Protein AF-A0A5J4PJR3-F1 (afdb_monomer_lite)

Radius of gyration: 20.71 Å; chains: 1; bounding box: 54×53×49 Å

Structure (mmCIF, N/CA/C/O backbone):
data_AF-A0A5J4PJR3-F1
#
_entry.id   AF-A0A5J4PJR3-F1
#
loop_
_atom_site.group_PDB
_atom_site.id
_atom_site.type_symbol
_atom_site.label_atom_id
_atom_site.label_alt_id
_atom_site.label_comp_id
_atom_site.label_asym_id
_atom_site.label_entity_id
_atom_site.label_seq_id
_atom_site.pdbx_PDB_ins_code
_atom_site.Cartn_x
_atom_site.Cartn_y
_atom_site.Cartn_z
_atom_site.occupancy
_atom_site.B_iso_or_equiv
_atom_site.auth_seq_id
_atom_site.auth_comp_id
_atom_site.auth_asym_id
_atom_site.auth_atom_id
_atom_site.pdbx_PDB_model_num
ATOM 1 N N . GLY A 1 1 ? 14.312 16.157 -24.226 1.00 47.62 1 GLY A N 1
ATOM 2 C CA . GLY A 1 1 ? 13.470 16.845 -23.229 1.00 47.62 1 GLY A CA 1
ATOM 3 C C . GLY A 1 1 ? 12.422 15.875 -22.735 1.00 47.62 1 GLY A C 1
ATOM 4 O O . GLY A 1 1 ? 12.075 14.980 -23.498 1.00 47.62 1 GLY A O 1
ATOM 5 N N . TRP A 1 2 ? 11.964 16.025 -21.491 1.00 48.66 2 TRP A N 1
ATOM 6 C CA . TRP A 1 2 ? 10.833 15.285 -20.917 1.00 48.66 2 TRP A CA 1
ATOM 7 C C . TRP A 1 2 ? 9.545 15.636 -21.677 1.00 48.66 2 TRP A C 1
ATOM 9 O O . TRP A 1 2 ? 8.749 16.459 -21.242 1.00 48.66 2 TRP A O 1
ATOM 19 N N . ASN A 1 3 ? 9.389 15.083 -22.877 1.00 56.25 3 ASN A N 1
ATOM 20 C CA . ASN A 1 3 ? 8.192 15.246 -23.684 1.00 56.25 3 ASN A CA 1
ATOM 21 C C . ASN A 1 3 ? 7.260 14.091 -23.343 1.00 56.25 3 ASN A C 1
ATOM 23 O O . ASN A 1 3 ? 7.357 13.022 -23.938 1.00 56.25 3 ASN A O 1
ATOM 27 N N . GLY A 1 4 ? 6.402 14.316 -22.358 1.00 61.66 4 GLY A N 1
ATOM 28 C CA . GLY A 1 4 ? 5.220 13.510 -22.116 1.00 61.66 4 GLY A CA 1
ATOM 29 C C . GLY A 1 4 ? 4.611 13.787 -20.742 1.00 61.66 4 GLY A C 1
ATOM 30 O O . GLY A 1 4 ? 5.201 14.466 -19.904 1.00 61.66 4 GLY A O 1
ATOM 31 N N . TYR A 1 5 ? 3.362 13.360 -20.578 1.00 73.44 5 TYR A N 1
ATOM 32 C CA . TYR A 1 5 ? 2.485 13.727 -19.457 1.00 73.44 5 TYR A CA 1
ATOM 33 C C . TYR A 1 5 ? 2.233 12.553 -18.502 1.00 73.44 5 TYR A C 1
ATOM 35 O O . TYR A 1 5 ? 1.302 12.597 -17.698 1.00 73.44 5 TYR A O 1
ATOM 43 N N . GLY A 1 6 ? 2.999 11.471 -18.650 1.00 85.25 6 GLY A N 1
ATOM 44 C CA . GLY A 1 6 ? 2.817 10.255 -17.870 1.00 85.25 6 GLY A CA 1
ATOM 45 C C . GLY A 1 6 ? 3.610 10.254 -16.567 1.00 85.25 6 GLY A C 1
ATOM 46 O O . GLY A 1 6 ? 4.169 11.257 -16.129 1.00 85.25 6 GLY A O 1
ATOM 47 N N . THR A 1 7 ? 3.642 9.087 -15.936 1.00 90.50 7 THR A N 1
ATOM 48 C CA . THR A 1 7 ? 4.418 8.827 -14.722 1.00 90.50 7 THR A CA 1
ATOM 49 C C . THR A 1 7 ? 5.483 7.767 -14.987 1.00 90.50 7 THR A C 1
ATOM 51 O O . THR A 1 7 ? 5.292 6.869 -15.807 1.00 90.50 7 THR A O 1
ATOM 54 N N . ASN A 1 8 ? 6.593 7.842 -14.254 1.00 93.44 8 ASN A N 1
ATOM 55 C CA . ASN A 1 8 ? 7.616 6.801 -14.219 1.00 93.44 8 ASN A CA 1
ATOM 56 C C . ASN A 1 8 ? 7.348 5.721 -13.160 1.00 93.44 8 ASN A C 1
ATOM 58 O O . ASN A 1 8 ? 8.083 4.738 -13.095 1.00 93.44 8 ASN A O 1
ATOM 62 N N . TYR A 1 9 ? 6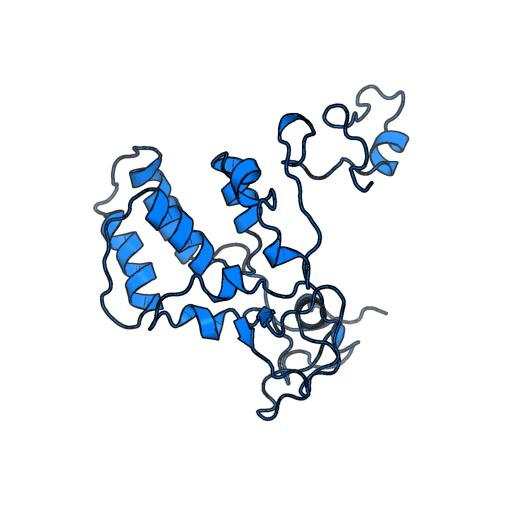.326 5.887 -12.314 1.00 95.12 9 TYR A N 1
ATOM 63 C CA . TYR A 1 9 ? 6.070 4.973 -11.201 1.00 95.12 9 TYR A CA 1
ATOM 64 C C . TYR A 1 9 ? 5.921 3.504 -11.643 1.00 95.12 9 TYR A C 1
ATOM 66 O O . TYR A 1 9 ? 6.478 2.636 -10.969 1.00 95.12 9 TYR A O 1
ATOM 74 N N . PRO A 1 10 ? 5.292 3.199 -12.797 1.00 96.44 10 PRO A N 1
ATOM 75 C CA . PRO A 1 10 ? 5.253 1.833 -13.295 1.00 96.44 10 PRO A CA 1
ATOM 76 C C . PRO A 1 10 ? 6.611 1.235 -13.648 1.00 96.44 10 PRO A C 1
ATOM 78 O O . PRO A 1 10 ? 6.858 0.089 -13.280 1.00 96.44 10 PRO A O 1
ATOM 81 N N . ALA A 1 11 ? 7.516 1.991 -14.277 1.00 95.88 11 ALA A N 1
ATOM 82 C CA . ALA A 1 11 ? 8.894 1.535 -14.467 1.00 95.88 11 ALA A CA 1
ATOM 83 C C . ALA A 1 11 ? 9.600 1.361 -13.116 1.00 95.88 11 ALA A C 1
ATOM 85 O O . ALA A 1 11 ? 10.236 0.342 -12.877 1.00 95.88 11 ALA A O 1
ATOM 86 N N . TYR A 1 12 ? 9.430 2.308 -12.193 1.00 96.50 12 TYR A N 1
ATOM 87 C CA . TYR A 1 12 ? 10.075 2.269 -10.881 1.00 96.50 12 TYR A CA 1
ATOM 88 C C . TYR A 1 12 ? 9.785 0.963 -10.118 1.00 96.50 12 TYR A C 1
ATOM 90 O O . TYR A 1 12 ? 10.720 0.311 -9.656 1.00 96.50 12 TYR A O 1
ATOM 98 N N . VAL A 1 13 ? 8.514 0.551 -10.032 1.00 97.12 13 VAL A N 1
ATOM 99 C CA . VAL A 1 13 ? 8.078 -0.606 -9.217 1.00 97.12 13 VAL A CA 1
ATOM 100 C C . VAL A 1 13 ? 8.087 -1.955 -9.937 1.00 97.12 13 VAL A C 1
ATOM 102 O O . VAL A 1 13 ? 7.815 -2.983 -9.313 1.00 97.12 13 VAL A O 1
ATOM 105 N N . SER A 1 14 ? 8.348 -1.970 -11.245 1.00 97.75 14 SER A N 1
ATOM 106 C CA . SER A 1 14 ? 8.363 -3.215 -12.020 1.00 97.75 14 SER A CA 1
ATOM 107 C C . SER A 1 14 ? 9.729 -3.890 -11.954 1.00 97.75 14 SER A C 1
ATOM 109 O O . SER A 1 14 ? 10.744 -3.191 -11.906 1.00 97.75 14 SER A O 1
ATOM 111 N N . PRO A 1 15 ? 9.780 -5.232 -11.962 1.00 97.88 15 PRO A N 1
ATOM 112 C CA . PRO A 1 15 ? 11.032 -5.979 -11.882 1.00 97.88 15 PRO A CA 1
ATOM 113 C C . PRO A 1 15 ? 11.980 -5.630 -13.030 1.00 97.88 15 PRO A C 1
ATOM 115 O O . PRO A 1 15 ? 11.548 -5.410 -14.161 1.00 97.88 15 PRO A O 1
ATOM 118 N N . ASN A 1 16 ? 13.278 -5.581 -12.741 1.00 97.81 16 ASN A N 1
ATOM 119 C CA . ASN A 1 16 ? 14.299 -5.308 -13.749 1.00 97.81 16 ASN A CA 1
ATOM 120 C C . ASN A 1 16 ? 14.339 -6.418 -14.801 1.00 97.81 16 ASN A C 1
ATOM 122 O O . ASN A 1 16 ? 14.240 -7.579 -14.437 1.00 97.81 16 ASN A O 1
ATOM 126 N N . GLU A 1 17 ? 14.507 -6.081 -16.083 1.00 96.69 17 GLU A N 1
ATOM 127 C CA . GLU A 1 17 ? 14.688 -7.074 -17.166 1.00 96.69 17 GLU A CA 1
ATOM 128 C C . GLU A 1 17 ? 13.612 -8.181 -17.209 1.00 96.69 17 GLU A C 1
ATOM 130 O O . GLU A 1 17 ? 13.896 -9.323 -17.556 1.00 96.69 17 GLU A O 1
ATOM 135 N N . LEU A 1 18 ? 12.366 -7.849 -16.852 1.00 98.19 18 LEU A N 1
ATOM 136 C CA . LEU A 1 18 ? 11.264 -8.811 -16.851 1.00 98.19 18 LEU A CA 1
ATOM 137 C C . LEU A 1 18 ? 11.037 -9.431 -18.234 1.00 98.19 18 LEU A C 1
ATOM 139 O O . LEU A 1 18 ? 10.803 -8.728 -19.220 1.00 98.19 18 LEU A O 1
ATOM 143 N N . ASN A 1 19 ? 10.983 -10.754 -18.246 1.00 97.56 19 ASN A N 1
ATOM 144 C CA . ASN A 1 19 ? 10.488 -11.599 -19.313 1.00 97.56 19 ASN A CA 1
ATOM 145 C C . ASN A 1 19 ? 9.155 -12.230 -18.875 1.00 97.56 19 ASN A C 1
ATOM 147 O O . ASN A 1 19 ? 9.126 -13.317 -18.300 1.00 97.56 19 ASN A O 1
ATOM 151 N N . ASP A 1 20 ? 8.049 -11.529 -19.131 1.00 97.56 20 ASP A N 1
ATOM 152 C CA . ASP A 1 20 ? 6.693 -12.014 -18.862 1.00 97.56 20 ASP A CA 1
ATOM 153 C C . ASP A 1 20 ? 6.181 -12.871 -20.038 1.00 97.56 20 ASP A C 1
ATOM 155 O O . ASP A 1 20 ? 5.916 -12.321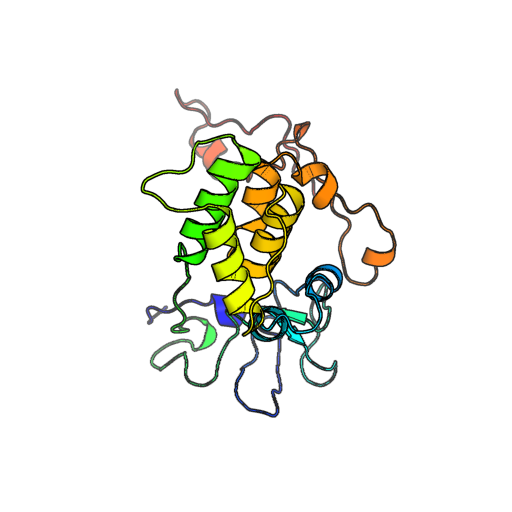 -21.112 1.00 97.56 20 ASP A O 1
ATOM 159 N N . PRO A 1 21 ? 5.965 -14.192 -19.861 1.00 95.06 21 PRO A N 1
ATOM 160 C CA . PRO A 1 21 ? 5.486 -15.071 -20.930 1.00 95.06 21 PRO A CA 1
ATOM 161 C C . PRO A 1 21 ? 4.109 -14.691 -21.488 1.00 95.06 21 PRO A C 1
ATOM 163 O O . PRO A 1 21 ? 3.786 -15.055 -22.618 1.00 95.06 21 PRO A O 1
ATOM 166 N N . SER A 1 22 ? 3.285 -13.982 -20.709 1.00 96.06 22 SER A N 1
ATOM 167 C CA . SER A 1 22 ? 1.970 -13.509 -21.155 1.00 96.06 22 SER A CA 1
ATOM 168 C C . SER A 1 22 ? 2.045 -12.232 -21.999 1.00 96.06 22 SER A C 1
ATOM 170 O O . SER A 1 22 ? 1.098 -11.916 -22.721 1.00 96.06 22 SER A O 1
ATOM 172 N N . GLY A 1 23 ? 3.157 -11.493 -21.905 1.00 96.06 23 GLY A N 1
ATOM 173 C CA . GLY A 1 23 ? 3.331 -10.177 -22.516 1.00 96.06 23 GLY A CA 1
ATOM 174 C C . GLY A 1 23 ? 2.453 -9.070 -21.914 1.00 96.06 23 GLY A C 1
ATOM 175 O O . GLY A 1 23 ? 2.344 -8.001 -22.517 1.00 96.06 23 GLY A O 1
ATOM 176 N N . GLU A 1 24 ? 1.807 -9.298 -20.762 1.00 96.50 24 GLU A N 1
ATOM 177 C CA . GLU A 1 24 ? 0.961 -8.301 -20.090 1.00 96.50 24 GLU A CA 1
ATOM 178 C C . GLU A 1 24 ? 1.814 -7.176 -19.477 1.00 96.50 24 GLU A C 1
ATOM 180 O O . GLU A 1 24 ? 1.478 -5.988 -19.601 1.00 96.50 24 GLU A O 1
ATOM 185 N N . PHE A 1 25 ? 2.923 -7.546 -18.833 1.00 97.19 25 PHE A N 1
ATOM 186 C CA . PHE A 1 25 ? 3.825 -6.641 -18.129 1.00 97.19 25 PHE A CA 1
ATOM 187 C C . PHE A 1 25 ? 5.159 -6.463 -18.846 1.00 97.19 25 PHE A C 1
ATOM 189 O O . PHE A 1 25 ? 5.639 -7.329 -19.573 1.00 97.19 25 PHE A O 1
ATOM 196 N N . ILE A 1 26 ? 5.768 -5.305 -18.608 1.00 95.50 26 ILE A N 1
ATOM 197 C CA . ILE A 1 26 ? 7.107 -4.961 -19.084 1.00 95.50 26 ILE A CA 1
ATOM 198 C C . ILE A 1 26 ? 8.001 -4.722 -17.867 1.00 95.50 26 ILE A C 1
ATOM 200 O O . ILE A 1 26 ? 7.529 -4.318 -16.802 1.00 95.50 26 ILE A O 1
ATOM 204 N N . GLY A 1 27 ? 9.295 -4.995 -18.023 1.00 96.00 27 GLY A N 1
ATOM 205 C CA . GLY A 1 27 ? 10.290 -4.734 -16.993 1.00 96.00 27 GLY A CA 1
ATOM 206 C C . GLY A 1 27 ? 10.431 -3.255 -16.637 1.00 96.00 27 GLY A C 1
ATOM 207 O O . GLY A 1 27 ? 9.984 -2.359 -17.352 1.00 96.00 27 GLY A O 1
ATOM 208 N N . GLY A 1 28 ? 11.072 -3.021 -15.501 1.00 96.31 28 GLY A N 1
ATOM 209 C CA . GLY A 1 28 ? 11.322 -1.710 -14.930 1.00 96.31 28 GLY A CA 1
ATOM 210 C C . GLY A 1 28 ? 12.658 -1.661 -14.200 1.00 96.31 28 GLY A C 1
ATOM 211 O O . GLY A 1 28 ? 13.653 -2.197 -14.675 1.00 96.31 28 GLY A O 1
ATOM 212 N N . TRP A 1 29 ? 12.700 -0.989 -13.054 1.00 97.38 29 TRP A N 1
ATOM 213 C CA . TRP A 1 29 ? 13.940 -0.692 -12.332 1.00 97.38 29 TRP A CA 1
ATOM 214 C C . TRP A 1 29 ? 14.116 -1.526 -11.055 1.00 97.38 29 TRP A C 1
ATOM 216 O O . TRP A 1 29 ? 15.179 -1.491 -10.436 1.00 97.38 29 TRP A O 1
ATOM 226 N N . GLY A 1 30 ? 13.099 -2.303 -10.675 1.00 96.25 30 GLY A N 1
ATOM 227 C CA . GLY A 1 30 ? 13.138 -3.254 -9.564 1.00 96.25 30 GLY A CA 1
ATOM 228 C C . GLY A 1 30 ? 13.073 -2.628 -8.170 1.00 96.25 30 GLY A C 1
ATOM 229 O O . GLY A 1 30 ? 13.549 -3.247 -7.221 1.00 96.25 30 GLY A O 1
ATOM 230 N N . PHE A 1 31 ? 12.517 -1.421 -8.018 1.00 95.75 31 PHE A N 1
ATOM 231 C CA . PHE A 1 31 ? 12.342 -0.804 -6.700 1.00 95.75 31 PHE A CA 1
ATOM 232 C C . PHE A 1 31 ? 11.061 -1.265 -6.003 1.00 95.75 31 PHE A C 1
ATOM 234 O O . PHE A 1 31 ? 10.071 -1.638 -6.627 1.00 95.75 31 PHE A O 1
ATOM 241 N N . GLY A 1 32 ? 11.061 -1.154 -4.674 1.00 92.69 32 GLY A N 1
ATOM 242 C CA . GLY A 1 32 ? 9.893 -1.427 -3.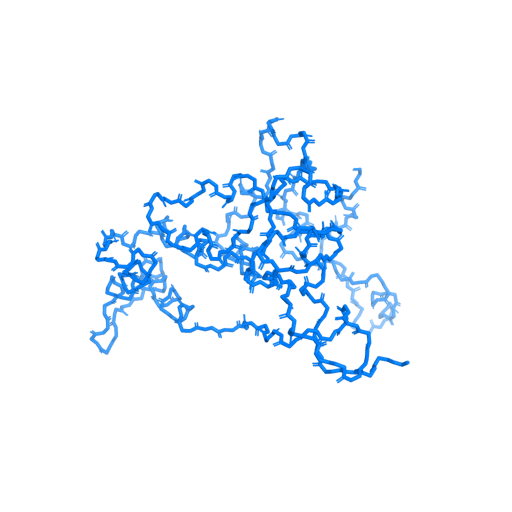840 1.00 92.69 32 GLY A CA 1
ATOM 243 C C . GLY A 1 32 ? 9.359 -2.862 -3.937 1.00 92.69 32 GLY A C 1
ATOM 244 O O . GLY A 1 32 ? 8.137 -3.008 -4.069 1.00 92.69 32 GLY A O 1
ATOM 245 N N . PRO A 1 33 ? 10.216 -3.905 -3.861 1.00 94.31 33 PRO A N 1
ATOM 246 C CA . PRO A 1 33 ? 9.737 -5.279 -3.791 1.00 94.31 33 PRO A CA 1
ATOM 247 C C . PRO A 1 33 ? 8.789 -5.455 -2.596 1.00 94.31 33 PRO A C 1
ATOM 249 O O . PRO A 1 33 ? 8.899 -4.804 -1.550 1.00 94.31 33 PRO A O 1
ATOM 252 N N . VAL A 1 34 ? 7.802 -6.327 -2.763 1.00 94.75 34 VAL A N 1
ATOM 253 C CA . VAL A 1 34 ? 6.801 -6.634 -1.743 1.00 94.75 34 VAL A CA 1
ATOM 254 C C . VAL A 1 34 ? 7.389 -7.667 -0.786 1.00 94.75 34 VAL A C 1
ATOM 256 O O . VAL A 1 34 ? 7.871 -8.716 -1.197 1.00 94.75 34 VAL A O 1
ATOM 259 N N . ARG A 1 35 ? 7.329 -7.406 0.523 1.00 90.69 35 ARG A N 1
ATOM 260 C CA . ARG A 1 35 ? 7.768 -8.393 1.522 1.00 90.69 35 ARG A CA 1
ATOM 261 C C . ARG A 1 35 ? 6.881 -9.638 1.486 1.00 90.69 35 ARG A C 1
ATOM 263 O O . ARG A 1 35 ? 5.658 -9.500 1.440 1.00 90.69 35 ARG A O 1
ATOM 270 N N . GLN A 1 36 ? 7.481 -10.816 1.658 1.00 91.44 36 GLN A N 1
ATOM 271 C CA . GLN A 1 36 ? 6.769 -12.099 1.754 1.00 91.44 36 GLN A CA 1
ATOM 272 C C . GLN A 1 36 ? 5.632 -12.054 2.788 1.00 91.44 36 GLN A C 1
ATOM 274 O O . GLN A 1 36 ? 4.482 -12.328 2.463 1.00 91.44 36 GLN A O 1
ATOM 279 N N . ALA A 1 37 ? 5.899 -11.515 3.982 1.00 90.44 37 ALA A N 1
ATOM 280 C CA . ALA A 1 37 ? 4.882 -11.343 5.022 1.00 90.44 37 ALA A CA 1
ATOM 281 C C . ALA A 1 37 ? 3.678 -10.477 4.596 1.00 90.44 37 ALA A C 1
ATOM 283 O O . ALA A 1 37 ? 2.616 -10.589 5.191 1.00 90.44 37 ALA A O 1
ATOM 284 N N . THR A 1 38 ? 3.817 -9.592 3.600 1.00 93.12 38 THR A N 1
ATOM 285 C CA . THR A 1 38 ? 2.703 -8.812 3.024 1.00 93.12 38 THR A CA 1
ATOM 286 C C . THR A 1 38 ? 1.974 -9.565 1.912 1.00 93.12 38 THR A C 1
ATOM 288 O O . THR A 1 38 ? 0.822 -9.254 1.634 1.00 93.12 38 THR A O 1
ATOM 291 N N . TYR A 1 39 ? 2.604 -10.543 1.271 1.00 95.31 39 TYR A N 1
ATOM 292 C CA . TYR A 1 39 ? 1.921 -11.454 0.355 1.00 95.31 39 TYR A CA 1
ATOM 293 C C . TYR A 1 39 ? 1.086 -12.492 1.121 1.00 95.31 39 TYR A C 1
ATOM 295 O O . TYR A 1 39 ? -0.036 -12.803 0.721 1.00 95.31 39 TYR A O 1
ATOM 303 N N . ASP A 1 40 ? 1.583 -12.940 2.274 1.00 95.31 40 ASP A N 1
ATOM 304 C CA . ASP A 1 40 ? 0.967 -14.008 3.071 1.00 95.31 40 ASP A CA 1
ATOM 305 C C . ASP A 1 40 ? -0.228 -13.556 3.929 1.00 95.31 40 ASP A C 1
ATOM 307 O O . ASP A 1 40 ? -0.962 -14.393 4.444 1.00 95.31 40 ASP A O 1
ATOM 311 N N . ILE A 1 41 ? -0.474 -12.244 4.074 1.00 96.00 41 ILE A N 1
ATOM 312 C CA . ILE A 1 41 ? -1.637 -11.742 4.838 1.00 96.00 41 ILE A CA 1
ATOM 313 C C . ILE A 1 41 ? -2.982 -12.036 4.163 1.00 96.00 41 ILE A C 1
ATOM 315 O O . ILE A 1 41 ? -4.024 -11.934 4.810 1.00 96.00 41 ILE A O 1
ATOM 319 N N . TYR A 1 42 ? -2.986 -12.299 2.854 1.00 98.06 42 TYR A N 1
ATOM 320 C CA . TYR A 1 42 ? -4.220 -12.483 2.102 1.00 98.06 42 TYR A CA 1
ATOM 321 C C . TYR A 1 42 ? -4.761 -13.893 2.321 1.00 98.06 42 TYR A C 1
ATOM 323 O O . TYR A 1 42 ? -4.079 -14.887 2.070 1.00 98.06 42 TYR A O 1
ATOM 331 N N . ALA A 1 43 ? -6.018 -13.973 2.749 1.00 97.25 43 ALA A N 1
ATOM 332 C CA . ALA A 1 43 ? -6.709 -15.242 2.915 1.00 97.25 43 ALA A CA 1
ATOM 333 C C . ALA A 1 43 ? -6.951 -15.938 1.565 1.00 97.25 43 ALA A C 1
ATOM 335 O O . ALA A 1 43 ? -7.026 -15.304 0.509 1.00 97.25 43 ALA A O 1
ATOM 336 N N . GLN A 1 44 ? -7.144 -17.257 1.605 1.00 96.44 44 GLN A N 1
ATOM 337 C CA . GLN A 1 44 ? -7.581 -18.012 0.433 1.00 96.44 44 GLN A CA 1
ATOM 338 C C . GLN A 1 44 ? -8.899 -17.437 -0.114 1.00 96.44 44 GLN A C 1
ATOM 340 O O . GLN A 1 44 ? -9.835 -17.181 0.640 1.00 96.44 44 GLN A O 1
ATOM 345 N N . GLY A 1 45 ? -8.967 -17.245 -1.434 1.00 96.75 45 GLY A N 1
ATOM 346 C CA . GLY A 1 45 ? -10.138 -16.682 -2.113 1.00 96.75 45 GLY A CA 1
ATOM 347 C C . GLY A 1 45 ? -10.205 -15.151 -2.126 1.00 96.75 45 GLY A C 1
ATOM 348 O O . GLY A 1 45 ? -11.073 -14.608 -2.804 1.00 96.75 45 GLY A O 1
ATOM 349 N N . ASP A 1 46 ? -9.296 -14.445 -1.445 1.00 98.56 46 ASP A N 1
ATOM 350 C CA . ASP A 1 46 ? -9.191 -12.990 -1.572 1.00 98.56 46 ASP A CA 1
ATOM 351 C C . ASP A 1 46 ? -8.548 -12.630 -2.920 1.00 98.56 46 ASP A C 1
ATOM 353 O O . ASP A 1 46 ? -7.337 -12.776 -3.123 1.00 98.56 46 ASP A O 1
ATOM 357 N N . THR A 1 47 ? -9.356 -12.131 -3.855 1.00 98.31 47 THR A N 1
ATOM 358 C CA . THR A 1 47 ? -8.908 -11.819 -5.218 1.00 98.31 47 THR A CA 1
ATOM 359 C C . THR A 1 47 ? -7.952 -10.628 -5.259 1.00 98.31 47 THR A C 1
ATOM 361 O O . THR A 1 47 ? -7.343 -10.354 -6.295 1.00 98.31 47 THR A O 1
ATOM 364 N N . ARG A 1 48 ? -7.808 -9.879 -4.156 1.00 98.56 48 ARG A N 1
ATOM 365 C CA . ARG A 1 48 ? -6.918 -8.718 -4.104 1.00 98.56 48 ARG A CA 1
ATOM 366 C C . ARG A 1 48 ? -5.456 -9.107 -4.084 1.00 98.56 48 ARG A C 1
ATOM 368 O O . ARG A 1 48 ? -4.665 -8.287 -4.538 1.00 98.56 48 ARG A O 1
ATOM 375 N N . ARG A 1 49 ? -5.081 -10.304 -3.616 1.00 98.06 49 ARG A N 1
ATOM 376 C CA . ARG A 1 49 ? -3.670 -10.726 -3.611 1.00 98.06 49 ARG A CA 1
ATOM 377 C C . ARG A 1 49 ? -3.095 -10.670 -5.019 1.00 98.06 49 ARG A C 1
ATOM 379 O O . ARG A 1 49 ? -2.159 -9.916 -5.273 1.00 98.06 49 ARG A O 1
ATOM 386 N N . ASP A 1 50 ? -3.742 -11.380 -5.933 1.00 96.50 50 ASP A N 1
ATOM 387 C CA . ASP A 1 50 ? -3.289 -11.526 -7.315 1.00 96.50 50 ASP A CA 1
ATOM 388 C C . ASP A 1 50 ? -3.566 -10.254 -8.135 1.00 96.50 50 ASP A C 1
ATOM 390 O O . ASP A 1 50 ? -2.925 -10.020 -9.151 1.00 96.50 50 ASP A O 1
ATOM 394 N N . ALA A 1 51 ? -4.475 -9.381 -7.677 1.00 96.81 51 ALA A N 1
ATOM 395 C CA . ALA A 1 51 ? -4.648 -8.038 -8.233 1.00 96.81 51 ALA A CA 1
ATOM 396 C C . ALA A 1 51 ? -3.605 -7.025 -7.718 1.00 96.81 51 ALA A C 1
ATOM 398 O O . ALA A 1 51 ? -3.394 -5.987 -8.351 1.00 96.81 51 ALA A O 1
ATOM 399 N N . SER A 1 52 ? -2.963 -7.301 -6.579 1.00 98.00 52 SER A N 1
ATOM 400 C CA . SER A 1 52 ? -2.053 -6.369 -5.905 1.00 98.00 52 SER A CA 1
ATOM 401 C C . SER A 1 52 ? -0.585 -6.711 -6.083 1.00 98.00 52 SER A C 1
ATOM 403 O O . SER A 1 52 ? 0.235 -5.797 -6.148 1.00 98.00 52 SER A O 1
ATOM 405 N N . VAL A 1 53 ? -0.249 -7.995 -6.187 1.00 98.44 53 VAL A N 1
ATOM 406 C CA . VAL A 1 53 ? 1.132 -8.475 -6.211 1.00 98.44 53 VAL A CA 1
ATOM 407 C C . VAL A 1 53 ? 1.346 -9.388 -7.410 1.00 98.44 53 VAL A C 1
ATOM 409 O O . VAL A 1 53 ? 0.603 -10.344 -7.614 1.00 98.44 53 VAL A O 1
ATOM 412 N N . ASN A 1 54 ? 2.381 -9.094 -8.188 1.00 97.94 54 ASN A N 1
ATOM 413 C CA . ASN A 1 54 ? 2.941 -10.030 -9.150 1.00 97.94 54 ASN A CA 1
ATOM 414 C C . ASN A 1 54 ? 3.957 -10.904 -8.422 1.00 97.94 54 ASN A C 1
ATOM 416 O O . ASN A 1 54 ? 4.786 -10.374 -7.682 1.00 97.94 54 ASN A O 1
ATOM 420 N N . LYS A 1 55 ? 3.900 -12.213 -8.656 1.00 97.56 55 LYS A N 1
ATOM 421 C CA . LYS A 1 55 ? 4.935 -13.159 -8.251 1.00 97.56 55 LYS A CA 1
ATOM 422 C C . LYS A 1 55 ? 5.622 -13.671 -9.511 1.00 97.56 55 LYS A C 1
A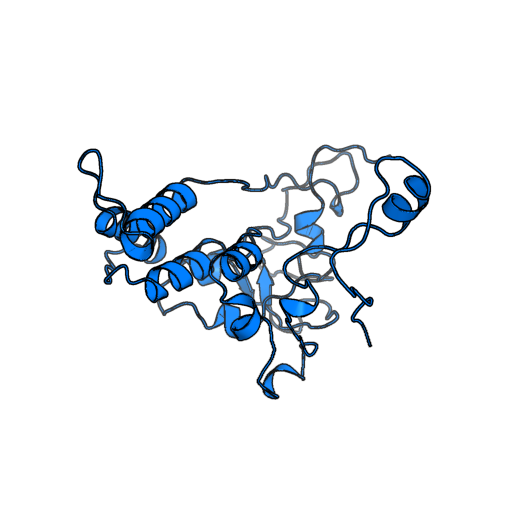TOM 424 O O . LYS A 1 55 ? 4.928 -14.144 -10.408 1.00 97.56 55 LYS A O 1
ATOM 429 N N . TRP A 1 56 ? 6.942 -13.565 -9.555 1.00 97.62 56 TRP A N 1
ATOM 430 C CA . TRP A 1 56 ? 7.762 -14.016 -10.676 1.00 97.62 56 TRP A CA 1
ATOM 431 C C . TRP A 1 56 ? 8.736 -15.096 -10.216 1.00 97.62 56 TRP A C 1
ATOM 433 O O . TRP A 1 56 ? 9.246 -15.042 -9.096 1.00 97.62 56 TRP A O 1
ATOM 443 N N . GLU A 1 57 ? 8.983 -16.069 -11.085 1.00 97.12 57 GLU A N 1
ATOM 444 C CA . GLU A 1 57 ? 10.050 -17.049 -10.903 1.00 97.12 57 GLU A CA 1
ATOM 445 C C . GLU A 1 57 ? 11.414 -16.380 -11.130 1.00 97.12 57 GLU A C 1
ATOM 447 O O . GLU A 1 57 ? 11.532 -15.402 -11.874 1.00 97.12 57 GLU A O 1
ATOM 452 N N . SER A 1 58 ? 12.456 -16.888 -10.470 1.00 94.25 58 SER A N 1
ATOM 453 C CA . SER A 1 58 ? 13.775 -16.236 -10.411 1.00 94.25 58 SER A CA 1
ATOM 454 C C . SER A 1 58 ? 14.457 -16.051 -11.770 1.00 94.25 58 SER A C 1
ATOM 456 O O . SER A 1 58 ? 15.314 -15.192 -11.917 1.00 94.25 58 SER A O 1
ATOM 458 N N . ASP A 1 59 ? 14.112 -16.862 -12.769 1.00 96.69 59 ASP A N 1
ATOM 459 C CA . ASP A 1 59 ? 14.667 -16.787 -14.124 1.00 96.69 59 ASP A CA 1
ATOM 460 C C . ASP A 1 59 ? 13.891 -15.834 -15.052 1.00 96.69 59 ASP A C 1
ATOM 462 O O . ASP A 1 59 ? 14.296 -15.613 -16.195 1.00 96.69 59 ASP A O 1
ATOM 466 N N . GLN A 1 60 ? 12.793 -15.242 -14.572 1.00 97.75 60 GLN A N 1
ATOM 467 C CA . GLN A 1 60 ? 11.950 -14.343 -15.361 1.00 97.75 60 GLN A CA 1
ATOM 468 C C . GLN A 1 60 ? 12.372 -12.876 -15.269 1.00 97.75 60 GLN A C 1
ATOM 470 O O . GLN A 1 60 ? 11.802 -12.057 -15.979 1.00 97.75 60 GLN A O 1
ATOM 475 N N . TYR A 1 61 ? 13.310 -12.499 -14.402 1.00 98.19 61 TYR A N 1
ATOM 476 C CA . TYR A 1 61 ? 13.707 -11.103 -14.215 1.00 98.19 61 TYR A CA 1
ATOM 477 C C . TYR A 1 61 ? 15.127 -10.985 -13.648 1.00 98.19 61 TYR A C 1
ATOM 479 O O . TYR A 1 61 ? 15.689 -11.930 -13.104 1.00 98.19 61 TYR A O 1
ATOM 487 N N . GLY A 1 62 ? 15.721 -9.800 -13.761 1.00 97.81 62 GLY A N 1
ATOM 488 C CA . GLY A 1 62 ? 17.001 -9.473 -13.145 1.00 97.81 62 GLY A CA 1
ATOM 489 C C . GLY A 1 62 ? 16.849 -9.085 -11.672 1.00 97.81 62 GLY A C 1
ATOM 490 O O . GLY A 1 62 ? 16.122 -8.148 -11.332 1.00 97.81 62 GLY A O 1
ATOM 491 N N . HIS A 1 63 ? 17.589 -9.760 -10.795 1.00 95.38 63 HIS A N 1
ATOM 492 C CA . HIS A 1 63 ? 17.573 -9.504 -9.355 1.00 95.38 63 HIS A CA 1
ATOM 493 C C . HIS A 1 63 ? 18.145 -8.123 -8.985 1.00 95.38 63 HIS A C 1
ATOM 495 O O . HIS A 1 63 ? 19.139 -7.652 -9.547 1.00 95.38 63 HIS A O 1
ATOM 501 N N . ARG A 1 64 ? 17.531 -7.475 -7.989 1.00 94.00 64 ARG A N 1
ATOM 502 C CA . ARG A 1 64 ? 17.962 -6.187 -7.416 1.00 94.00 64 ARG A CA 1
ATOM 503 C C . ARG A 1 64 ? 18.055 -6.282 -5.889 1.00 94.00 64 ARG A C 1
ATOM 505 O O . ARG A 1 64 ? 17.814 -7.329 -5.297 1.00 94.00 64 ARG A O 1
ATOM 512 N N . PHE A 1 65 ? 18.478 -5.194 -5.247 1.00 90.38 65 PHE A N 1
ATOM 513 C CA . PHE A 1 65 ? 18.607 -5.135 -3.791 1.00 90.38 65 PHE A CA 1
ATOM 514 C C . PHE A 1 65 ? 17.267 -5.444 -3.105 1.00 90.38 65 PHE A C 1
ATOM 516 O O . PHE A 1 65 ? 16.239 -4.904 -3.505 1.00 90.38 65 PHE A O 1
ATOM 523 N N . GLN A 1 66 ? 17.304 -6.280 -2.062 1.00 89.38 66 GLN A N 1
ATOM 524 C CA . GLN A 1 66 ? 16.134 -6.712 -1.279 1.00 89.38 66 GLN A CA 1
ATOM 525 C C . GLN A 1 66 ? 15.051 -7.454 -2.069 1.00 89.38 66 GLN A C 1
ATOM 527 O O . GLN A 1 66 ? 13.873 -7.410 -1.717 1.00 89.38 66 GLN A O 1
ATOM 532 N N . ASP A 1 67 ? 15.442 -8.121 -3.150 1.00 92.25 67 ASP A N 1
ATOM 533 C CA . ASP A 1 67 ? 14.515 -8.878 -3.973 1.00 92.25 67 ASP A CA 1
ATOM 534 C C . ASP A 1 67 ? 13.821 -10.024 -3.213 1.00 92.25 67 ASP A C 1
ATOM 536 O O . ASP A 1 67 ? 14.412 -10.696 -2.371 1.00 92.25 67 ASP A O 1
ATOM 540 N N . THR A 1 68 ? 12.547 -10.232 -3.538 1.00 93.75 68 THR A N 1
ATOM 541 C CA . THR A 1 68 ? 11.669 -11.260 -2.966 1.00 93.75 68 THR A CA 1
ATOM 542 C C . THR A 1 68 ? 10.916 -12.056 -4.037 1.00 93.75 68 THR A C 1
ATOM 544 O O . THR A 1 68 ? 10.107 -12.915 -3.691 1.00 93.75 68 THR A O 1
ATOM 547 N N . GLY A 1 69 ? 11.090 -11.732 -5.327 1.00 96.00 69 GLY A N 1
ATOM 548 C CA . GLY A 1 69 ? 10.244 -12.244 -6.415 1.00 96.00 69 GLY A CA 1
ATOM 549 C C . GLY A 1 69 ? 8.823 -11.677 -6.431 1.00 96.00 69 GLY A C 1
ATOM 550 O O . GLY A 1 69 ? 8.014 -12.057 -7.279 1.00 96.00 69 GLY A O 1
ATOM 551 N N . LEU A 1 70 ? 8.496 -10.758 -5.518 1.00 97.38 70 LEU A N 1
ATOM 552 C CA . LEU A 1 70 ? 7.164 -10.182 -5.359 1.00 97.38 70 LEU A CA 1
ATOM 553 C C . LEU A 1 70 ? 7.194 -8.680 -5.666 1.00 97.38 70 LEU A C 1
ATOM 555 O O . LEU A 1 70 ? 7.928 -7.924 -5.035 1.00 97.38 70 LEU A O 1
ATOM 559 N N . PHE A 1 71 ? 6.352 -8.219 -6.590 1.00 98.19 71 PHE A N 1
ATOM 560 C CA . PHE A 1 71 ? 6.344 -6.828 -7.069 1.00 98.19 71 PHE A CA 1
ATOM 561 C C . PHE A 1 71 ? 4.931 -6.238 -7.097 1.00 98.19 71 PHE A C 1
ATOM 563 O O . PHE A 1 71 ? 3.939 -6.959 -7.196 1.00 98.19 71 PHE A O 1
ATOM 570 N N . GLN A 1 72 ? 4.814 -4.912 -7.013 1.00 97.31 72 GLN A N 1
ATOM 571 C CA . GLN A 1 72 ? 3.519 -4.219 -6.975 1.00 97.31 72 GLN A CA 1
ATOM 572 C C . GLN A 1 72 ? 2.793 -4.296 -8.329 1.00 97.31 72 GLN A C 1
ATOM 574 O O . GLN A 1 72 ? 3.137 -3.578 -9.265 1.00 97.31 72 GLN A O 1
ATOM 579 N N . ARG A 1 73 ? 1.730 -5.104 -8.435 1.00 97.69 73 ARG A N 1
ATOM 580 C CA . ARG A 1 73 ? 0.959 -5.280 -9.683 1.00 97.69 73 ARG A CA 1
ATOM 581 C C . ARG A 1 73 ? 0.084 -4.079 -10.026 1.00 97.69 73 ARG A C 1
ATOM 583 O O . ARG A 1 73 ? -0.018 -3.731 -11.202 1.00 97.69 73 ARG A O 1
ATOM 590 N N . LYS A 1 74 ? -0.552 -3.439 -9.031 1.00 96.06 74 LYS A N 1
ATOM 591 C CA . LYS A 1 74 ? -1.536 -2.345 -9.249 1.00 96.06 74 LYS A CA 1
ATOM 592 C C . LYS A 1 74 ? -0.993 -1.231 -10.139 1.00 96.06 74 LYS A C 1
ATOM 594 O O . LYS A 1 74 ? -1.732 -0.635 -10.924 1.00 96.06 74 LYS A O 1
ATOM 599 N N . TYR A 1 75 ? 0.299 -0.967 -9.997 1.00 96.12 75 TYR A N 1
ATOM 600 C CA . TYR A 1 75 ? 0.992 0.087 -10.709 1.00 96.12 75 TYR A CA 1
ATOM 601 C C . TYR A 1 75 ? 2.103 -0.425 -11.619 1.00 96.12 75 TYR A C 1
ATOM 603 O O . TYR A 1 75 ? 2.815 0.407 -12.150 1.00 96.12 75 TYR A O 1
ATOM 611 N N . ALA A 1 76 ? 2.232 -1.736 -11.850 1.00 97.06 76 ALA A N 1
ATOM 612 C CA . ALA A 1 76 ? 3.271 -2.285 -12.719 1.00 97.06 76 ALA A CA 1
ATOM 613 C C . ALA A 1 76 ? 3.176 -1.756 -14.163 1.00 97.06 76 ALA A C 1
ATOM 615 O O . ALA A 1 76 ? 2.095 -1.434 -14.671 1.00 97.06 76 ALA A O 1
ATOM 616 N N . ALA A 1 77 ? 4.330 -1.687 -14.821 1.00 96.25 77 ALA A N 1
ATOM 617 C CA . ALA A 1 77 ? 4.486 -1.328 -16.217 1.00 96.25 77 ALA A CA 1
ATOM 618 C C . ALA A 1 77 ? 3.789 -2.370 -17.089 1.00 96.25 77 ALA A C 1
ATOM 620 O O . ALA A 1 77 ? 4.038 -3.569 -16.979 1.00 96.25 77 ALA A O 1
ATOM 621 N N . ARG A 1 78 ? 2.888 -1.899 -17.950 1.00 95.06 78 ARG A N 1
ATOM 622 C CA . ARG A 1 78 ? 2.057 -2.734 -18.820 1.00 95.06 78 ARG A CA 1
ATOM 623 C C . ARG A 1 78 ? 2.359 -2.446 -20.276 1.00 95.06 78 ARG A C 1
ATOM 625 O O . ARG A 1 78 ? 2.553 -1.285 -20.653 1.00 95.06 78 ARG A O 1
ATOM 632 N N . ALA A 1 79 ? 2.333 -3.488 -21.096 1.00 93.56 79 ALA A N 1
ATOM 633 C CA . ALA A 1 79 ? 2.521 -3.341 -22.529 1.00 93.56 79 ALA A CA 1
ATOM 634 C C . ALA A 1 79 ? 1.440 -2.438 -23.142 1.00 93.56 79 ALA A C 1
ATOM 636 O O . ALA A 1 79 ? 0.248 -2.615 -22.902 1.00 93.56 79 ALA A O 1
ATOM 637 N N . GLY A 1 80 ? 1.863 -1.437 -23.918 1.00 90.38 80 GLY A N 1
ATOM 638 C CA . GLY A 1 80 ? 0.965 -0.500 -24.602 1.00 90.38 80 GLY A CA 1
ATOM 639 C C . GLY A 1 80 ? 0.457 0.677 -23.760 1.00 90.38 80 GLY A C 1
ATOM 640 O O . GLY A 1 80 ? -0.249 1.528 -24.293 1.00 90.38 80 GLY A O 1
ATOM 641 N N . TYR A 1 81 ? 0.838 0.784 -22.483 1.00 89.81 81 TYR A N 1
ATOM 642 C CA . TYR A 1 81 ? 0.385 1.863 -21.589 1.00 89.81 81 TYR A CA 1
ATOM 643 C C . TYR A 1 81 ? 1.340 3.067 -21.528 1.00 89.81 81 TYR A C 1
ATOM 645 O O . TYR A 1 81 ? 1.280 3.847 -20.584 1.00 89.81 81 TYR A O 1
ATOM 653 N N . ASN A 1 82 ? 2.217 3.242 -22.514 1.00 87.25 82 ASN A N 1
ATOM 654 C CA . ASN A 1 82 ? 3.205 4.325 -22.613 1.00 87.25 82 ASN A CA 1
ATOM 655 C C . ASN A 1 82 ? 3.394 4.775 -24.080 1.00 87.25 82 ASN A C 1
ATOM 657 O O . ASN A 1 82 ? 4.457 4.554 -24.672 1.00 87.25 82 ASN A O 1
ATOM 661 N N . PRO A 1 83 ? 2.348 5.343 -24.715 1.00 78.44 83 PRO A N 1
ATOM 662 C CA . PRO A 1 83 ? 2.376 5.665 -26.138 1.00 78.44 83 PRO A CA 1
ATOM 663 C C . PRO A 1 83 ? 3.464 6.705 -26.471 1.00 78.44 83 PRO A C 1
ATOM 665 O O . PRO A 1 83 ? 3.682 7.634 -25.693 1.00 78.44 83 PRO A O 1
ATOM 668 N N . PRO A 1 84 ? 4.138 6.587 -27.631 1.00 74.94 84 PRO A N 1
ATOM 669 C CA . PRO A 1 84 ? 5.075 7.606 -28.107 1.00 74.94 84 PRO A CA 1
ATOM 670 C C . PRO A 1 84 ? 4.340 8.919 -28.455 1.00 74.94 84 PRO A C 1
ATOM 672 O O . PRO A 1 84 ? 3.136 8.884 -28.723 1.00 74.94 84 PRO A O 1
ATOM 675 N N . PRO A 1 85 ? 5.039 10.068 -28.556 1.00 75.00 85 PRO A N 1
ATOM 676 C CA . PRO A 1 85 ? 6.491 10.263 -28.456 1.00 75.00 85 PRO A CA 1
ATOM 677 C C . PRO A 1 85 ? 6.985 10.422 -27.008 1.00 75.00 85 PRO A C 1
ATOM 679 O O . PRO A 1 85 ? 6.240 10.874 -26.151 1.00 75.00 85 PRO A O 1
ATOM 682 N N . GLY A 1 86 ? 8.261 10.108 -26.755 1.00 76.19 86 GLY A N 1
ATOM 683 C CA . GLY A 1 86 ? 8.907 10.311 -25.452 1.00 76.19 86 GLY A CA 1
ATOM 684 C C . GLY A 1 86 ? 9.697 9.096 -24.968 1.00 76.19 86 GLY A C 1
ATOM 685 O O . GLY A 1 86 ? 9.680 8.039 -25.599 1.00 76.19 86 GLY A O 1
ATOM 686 N N . ASP A 1 87 ? 10.400 9.261 -23.848 1.00 84.62 87 ASP A N 1
ATOM 687 C CA . ASP A 1 87 ? 11.005 8.135 -23.135 1.00 84.62 87 ASP A CA 1
ATOM 688 C C . ASP A 1 87 ? 9.888 7.248 -22.571 1.00 84.62 87 ASP A C 1
ATOM 690 O O . ASP A 1 87 ? 9.001 7.726 -21.859 1.00 84.62 87 ASP A O 1
ATOM 694 N N . ARG A 1 88 ? 9.911 5.965 -22.927 1.00 84.19 88 ARG A N 1
ATOM 695 C CA . ARG A 1 88 ? 8.873 4.996 -22.567 1.00 84.19 88 ARG A CA 1
ATOM 696 C C . ARG A 1 88 ? 8.774 4.765 -21.066 1.00 84.19 88 ARG A C 1
ATOM 698 O O . ARG A 1 88 ? 7.663 4.544 -20.582 1.00 84.19 88 ARG A O 1
ATOM 705 N N . ASP A 1 89 ? 9.888 4.848 -20.349 1.00 89.56 89 ASP A N 1
ATOM 706 C CA . ASP A 1 89 ? 9.920 4.589 -18.910 1.00 89.56 89 ASP A CA 1
ATOM 707 C C . ASP A 1 89 ? 9.339 5.748 -18.106 1.00 89.56 89 ASP A C 1
ATOM 709 O O . ASP A 1 89 ? 8.902 5.568 -16.972 1.00 89.56 89 ASP A O 1
ATOM 713 N N . LEU A 1 90 ? 9.298 6.938 -18.703 1.00 90.06 90 LEU A N 1
ATOM 714 C CA . LEU A 1 90 ? 8.912 8.179 -18.040 1.00 90.06 90 LEU A CA 1
ATOM 715 C C . LEU A 1 90 ? 7.465 8.599 -18.337 1.00 90.06 90 LEU A C 1
ATOM 717 O O . LEU A 1 90 ? 7.017 9.627 -17.837 1.00 90.06 90 LEU A O 1
ATOM 721 N N . ASN A 1 91 ? 6.735 7.824 -19.149 1.00 90.69 91 ASN A N 1
ATOM 722 C CA . ASN A 1 91 ? 5.478 8.255 -19.768 1.00 90.69 91 ASN A CA 1
ATOM 723 C C . ASN A 1 91 ? 4.331 7.237 -19.681 1.00 90.69 91 ASN A C 1
ATOM 725 O O . ASN A 1 91 ? 3.474 7.180 -20.567 1.00 90.69 91 ASN A O 1
ATOM 729 N N . TYR A 1 92 ? 4.262 6.444 -18.611 1.00 92.44 92 TYR A N 1
ATOM 730 C CA . TYR A 1 92 ? 3.130 5.537 -18.435 1.00 92.44 92 TYR A CA 1
ATOM 731 C C . TYR A 1 92 ? 1.826 6.287 -18.131 1.00 92.44 92 TYR A C 1
ATOM 733 O O . TYR A 1 92 ? 1.785 7.218 -17.327 1.00 92.44 92 TYR A O 1
ATOM 741 N N . SER A 1 93 ? 0.739 5.820 -18.741 1.00 90.50 93 SER A N 1
ATOM 742 C CA . SER A 1 93 ? -0.623 6.365 -18.675 1.00 90.50 93 SER A CA 1
ATOM 743 C C . SER A 1 93 ? -1.456 5.706 -17.567 1.00 90.50 93 SER A C 1
ATOM 745 O O . SER A 1 93 ? -2.620 5.357 -17.767 1.00 90.50 93 SER A O 1
ATOM 747 N N . ASN A 1 94 ? -0.854 5.479 -16.398 1.00 90.88 94 ASN A N 1
ATOM 748 C CA . ASN A 1 94 ? -1.539 4.895 -15.247 1.00 90.88 94 ASN A CA 1
ATOM 749 C C . ASN A 1 94 ? -1.773 5.966 -14.175 1.00 90.88 94 ASN A C 1
ATOM 751 O O . ASN A 1 94 ? -0.847 6.348 -13.463 1.00 90.88 94 ASN A O 1
ATOM 755 N N . ASN A 1 95 ? -3.013 6.447 -14.052 1.00 91.38 95 ASN A N 1
ATOM 756 C CA . ASN A 1 95 ? -3.359 7.458 -13.052 1.00 91.38 95 ASN A CA 1
ATOM 757 C C . ASN A 1 95 ? -3.104 6.939 -11.628 1.00 91.38 95 ASN A C 1
ATOM 759 O O . ASN A 1 95 ? -3.518 5.832 -11.269 1.00 91.38 95 ASN A O 1
ATOM 763 N N . LEU A 1 96 ? -2.488 7.770 -10.789 1.00 91.38 96 LEU A N 1
ATOM 764 C CA . LEU A 1 96 ? -2.365 7.500 -9.358 1.00 91.38 96 LEU A CA 1
ATOM 765 C C . LEU A 1 96 ? -3.721 7.707 -8.681 1.00 91.38 96 LEU A C 1
ATOM 767 O O . LEU A 1 96 ? -4.370 8.739 -8.860 1.00 91.38 96 LEU A O 1
ATOM 771 N N . ARG A 1 97 ? -4.171 6.714 -7.910 1.00 93.38 97 ARG A N 1
ATOM 772 C CA . ARG A 1 97 ? -5.417 6.825 -7.146 1.00 93.38 97 ARG A CA 1
ATOM 773 C C . ARG A 1 97 ? -5.075 7.480 -5.814 1.00 93.38 97 ARG A C 1
ATOM 775 O O . ARG A 1 97 ? -4.579 6.812 -4.919 1.00 93.38 97 ARG A O 1
ATOM 782 N N . ILE A 1 98 ? -5.320 8.786 -5.722 1.00 93.56 98 ILE A N 1
ATOM 783 C CA . ILE A 1 98 ? -5.128 9.550 -4.479 1.00 93.56 98 ILE A CA 1
ATOM 784 C C . ILE A 1 98 ? -6.254 9.273 -3.481 1.00 93.56 98 ILE A C 1
ATOM 786 O O . ILE A 1 98 ? -6.013 9.232 -2.285 1.00 93.56 98 ILE A O 1
ATOM 790 N N . PHE A 1 99 ? -7.475 9.077 -3.982 1.00 95.94 99 PHE A N 1
ATOM 791 C CA . PHE A 1 99 ? -8.648 8.750 -3.184 1.00 95.94 99 PHE A CA 1
ATOM 792 C C . PHE A 1 99 ? -9.617 7.928 -4.034 1.00 95.94 99 PHE A C 1
ATOM 794 O O . PHE A 1 99 ? -9.772 8.174 -5.236 1.00 95.94 99 PHE A O 1
ATOM 801 N N . ARG A 1 100 ? -10.283 6.944 -3.430 1.00 97.31 100 ARG A N 1
ATOM 802 C CA . ARG A 1 100 ? -11.301 6.123 -4.105 1.00 97.31 100 ARG A CA 1
ATOM 803 C C . ARG A 1 100 ? -12.376 5.683 -3.129 1.00 97.31 100 ARG A C 1
ATOM 805 O O . ARG A 1 100 ? -12.155 5.651 -1.928 1.00 97.31 100 ARG A O 1
ATOM 812 N N . TYR A 1 101 ? -13.527 5.273 -3.650 1.00 98.44 101 TYR A N 1
ATOM 813 C CA . TYR A 1 101 ? -14.715 5.006 -2.835 1.00 98.44 101 TYR A CA 1
ATOM 814 C C . TYR A 1 101 ? -14.506 4.003 -1.684 1.00 98.44 101 TYR A C 1
ATOM 816 O O . TYR A 1 101 ? -15.086 4.161 -0.615 1.00 98.44 101 TYR A O 1
ATOM 824 N N . ALA A 1 102 ? -13.629 3.008 -1.856 1.00 98.50 102 ALA A N 1
ATOM 825 C CA . ALA A 1 102 ? -13.297 2.083 -0.771 1.00 98.50 102 ALA A CA 1
ATOM 826 C C . ALA A 1 102 ? -12.701 2.787 0.459 1.00 98.50 102 ALA A C 1
ATOM 828 O O . ALA A 1 102 ? -12.925 2.350 1.583 1.00 98.50 102 ALA A O 1
ATOM 829 N N . GLU A 1 103 ? -11.963 3.879 0.255 1.00 98.12 103 GLU A N 1
ATOM 830 C CA . GLU A 1 103 ? -11.420 4.696 1.335 1.00 98.12 103 GLU A CA 1
ATOM 831 C C . GLU A 1 103 ? -12.531 5.448 2.061 1.00 98.12 103 GLU A C 1
ATOM 833 O O . GLU A 1 103 ? -12.547 5.456 3.284 1.00 98.12 103 GLU A O 1
ATOM 838 N N . THR A 1 104 ? -13.527 5.978 1.343 1.00 98.12 104 THR A N 1
ATOM 839 C CA . THR A 1 104 ? -14.734 6.548 1.965 1.00 98.12 104 THR A CA 1
ATOM 840 C C . THR A 1 104 ? -15.418 5.533 2.877 1.00 98.12 104 THR A C 1
ATOM 842 O O . THR A 1 104 ? -15.722 5.851 4.025 1.00 98.12 104 THR A O 1
ATOM 845 N N . LEU A 1 105 ? -15.628 4.308 2.384 1.00 98.69 105 LEU A N 1
ATOM 846 C CA . LEU A 1 105 ? -16.269 3.244 3.155 1.00 98.69 105 LEU A CA 1
ATOM 847 C C . LEU A 1 105 ? -15.438 2.875 4.385 1.00 98.69 105 LEU A C 1
ATOM 849 O O . LEU A 1 105 ? -15.972 2.860 5.488 1.00 98.69 105 LEU A O 1
ATOM 853 N N . LEU A 1 106 ? -14.137 2.624 4.226 1.00 98.69 106 LEU A N 1
ATOM 854 C CA . LEU A 1 106 ? -13.279 2.212 5.339 1.00 98.69 106 LEU A CA 1
ATOM 855 C C . LEU A 1 106 ? -13.009 3.344 6.340 1.00 98.69 106 LEU A C 1
ATOM 857 O O . LEU A 1 106 ? -12.920 3.062 7.531 1.00 98.69 106 LEU A O 1
ATOM 861 N N . ASN A 1 107 ? -12.954 4.606 5.905 1.00 98.19 107 ASN A N 1
ATOM 862 C CA . ASN A 1 107 ? -12.898 5.761 6.807 1.00 98.19 107 ASN A CA 1
ATOM 863 C C . ASN A 1 107 ? -14.199 5.880 7.613 1.00 98.19 107 ASN A C 1
ATOM 865 O O . ASN A 1 107 ? -14.151 6.101 8.820 1.00 98.19 107 ASN A O 1
ATOM 869 N N . TYR A 1 108 ? -15.363 5.689 6.979 1.00 98.56 108 TYR A N 1
ATOM 870 C CA . TYR A 1 108 ? -16.648 5.694 7.682 1.00 98.56 108 TYR A CA 1
ATOM 871 C C . TYR A 1 108 ? -16.752 4.559 8.710 1.00 98.56 108 TYR A C 1
ATOM 873 O O . TYR A 1 108 ? -17.126 4.795 9.860 1.00 98.56 108 TYR A O 1
ATOM 881 N N . VAL A 1 109 ? -16.370 3.339 8.314 1.00 98.69 109 VAL A N 1
ATOM 882 C CA . VAL A 1 109 ? -16.342 2.167 9.202 1.00 98.69 109 VAL A CA 1
ATOM 883 C C . VAL A 1 109 ? -15.468 2.452 10.420 1.00 98.69 109 VAL A C 1
ATOM 885 O O . VAL A 1 109 ? -15.888 2.209 11.548 1.00 98.69 109 VAL A O 1
ATOM 888 N N . GLU A 1 110 ? -14.276 3.003 10.203 1.00 98.38 110 GLU A N 1
ATOM 889 C CA . GLU A 1 110 ? -13.336 3.334 11.267 1.00 98.38 110 GLU A CA 1
ATOM 890 C C . GLU A 1 110 ? -13.870 4.423 12.211 1.00 98.38 110 GLU A C 1
ATOM 892 O O . GLU A 1 110 ? -13.828 4.253 13.430 1.00 98.38 110 GLU A O 1
ATOM 897 N N . LEU A 1 111 ? -14.444 5.506 11.677 1.00 98.06 111 LEU A N 1
ATOM 898 C CA . LEU A 1 111 ? -15.056 6.568 12.483 1.00 98.06 111 LEU A CA 1
ATOM 899 C C . LEU A 1 111 ? -16.120 6.017 13.442 1.00 98.06 111 LEU A C 1
ATOM 901 O O . LEU A 1 111 ? -16.131 6.363 14.624 1.00 98.06 111 LEU A O 1
ATOM 905 N N . VAL A 1 112 ? -16.989 5.135 12.951 1.00 98.50 112 VAL A N 1
ATOM 906 C CA . VAL A 1 112 ? -18.065 4.549 13.760 1.00 98.50 112 VAL A CA 1
ATOM 907 C C . VAL A 1 112 ? -17.529 3.504 14.741 1.00 98.50 112 VAL A C 1
ATOM 909 O O . VAL A 1 112 ? -17.854 3.538 15.927 1.00 98.50 112 VAL A O 1
ATOM 912 N N . LYS A 1 113 ? -16.708 2.560 14.269 1.00 97.94 113 LYS A N 1
ATOM 913 C CA . LYS A 1 113 ? -16.327 1.361 15.039 1.00 97.94 113 LYS A CA 1
ATOM 914 C C . LYS A 1 113 ? -15.104 1.547 15.933 1.00 97.94 113 LYS A C 1
ATOM 916 O O . LYS A 1 113 ? -14.972 0.818 16.909 1.00 97.94 113 LYS A O 1
ATOM 921 N N . VAL A 1 114 ? -14.229 2.501 15.620 1.00 96.94 114 VAL A N 1
ATOM 922 C CA . VAL A 1 114 ? -12.997 2.773 16.382 1.00 96.94 114 VAL A CA 1
ATOM 923 C C . VAL A 1 114 ? -13.115 4.075 17.168 1.00 96.94 114 VAL A C 1
ATOM 925 O O . VAL A 1 114 ? -12.712 4.129 18.326 1.00 96.94 114 VAL A O 1
ATOM 928 N N . HIS A 1 115 ? -13.710 5.113 16.575 1.00 96.62 115 HIS A N 1
ATOM 929 C CA . HIS A 1 115 ? -13.814 6.440 17.196 1.00 96.62 115 HIS A CA 1
ATOM 930 C C . HIS A 1 115 ? -15.189 6.741 17.813 1.00 96.62 115 HIS A C 1
ATOM 932 O O . HIS A 1 115 ? -15.445 7.874 18.227 1.00 96.62 115 HIS A O 1
ATOM 938 N N . GLY A 1 116 ? -16.073 5.740 17.885 1.00 95.44 116 GLY A N 1
ATOM 939 C CA . GLY A 1 116 ? -17.345 5.814 18.609 1.00 95.44 116 GLY A CA 1
ATOM 940 C C . GLY A 1 116 ? -18.368 6.782 18.015 1.00 95.44 116 GLY A C 1
ATOM 941 O O . GLY A 1 116 ? -19.286 7.204 18.719 1.00 95.44 116 GLY A O 1
ATOM 942 N N . GLN A 1 117 ? -18.220 7.167 16.744 1.00 97.88 117 GLN A N 1
ATOM 943 C CA . GLN A 1 117 ? -19.223 7.991 16.074 1.00 97.88 117 GLN A CA 1
ATOM 944 C C . GLN A 1 117 ? -20.509 7.190 15.840 1.00 97.88 117 GLN A C 1
ATOM 946 O O . GLN A 1 117 ? -20.480 5.979 15.633 1.00 97.88 117 GLN A O 1
ATOM 951 N N . SER A 1 118 ? -21.657 7.867 15.869 1.00 97.50 118 SER A N 1
ATOM 952 C CA . SER A 1 118 ? -22.939 7.217 15.576 1.00 97.50 118 SER A CA 1
ATOM 953 C C . SER A 1 118 ? -23.099 6.955 14.081 1.00 97.50 118 SER A C 1
ATOM 955 O O . SER A 1 118 ? -22.641 7.738 13.245 1.00 97.50 118 SER A O 1
ATOM 957 N N . GLU A 1 119 ? -23.794 5.871 13.740 1.00 98.12 119 GLU A N 1
ATOM 958 C CA . GLU A 1 119 ? -24.246 5.656 12.367 1.00 98.12 119 GLU A CA 1
ATOM 959 C C . GLU A 1 119 ? -25.178 6.799 11.931 1.00 98.12 119 GLU A C 1
ATOM 961 O O . GLU A 1 119 ? -25.901 7.383 12.742 1.00 98.12 119 GLU A O 1
ATOM 966 N N . ALA A 1 120 ? -25.145 7.152 10.645 1.00 93.38 120 ALA A N 1
ATOM 967 C CA . ALA A 1 120 ? -25.825 8.335 10.128 1.00 93.38 120 ALA A CA 1
ATOM 968 C C . ALA A 1 120 ? -26.542 8.006 8.820 1.00 93.38 120 ALA A C 1
ATOM 970 O O . ALA A 1 120 ? -26.083 7.174 8.042 1.00 93.38 120 ALA A O 1
ATOM 971 N N . GLN A 1 121 ? -27.673 8.675 8.576 1.00 94.00 121 GLN A N 1
ATOM 972 C CA . GLN A 1 121 ? -28.439 8.562 7.324 1.00 94.00 121 GLN A CA 1
ATOM 973 C C . GLN A 1 121 ? -28.860 7.118 6.971 1.00 94.00 121 GLN A C 1
ATOM 975 O O . GLN A 1 121 ? -29.014 6.781 5.802 1.00 94.00 121 GLN A O 1
ATOM 980 N N . GLY A 1 122 ? -29.032 6.252 7.978 1.00 95.31 122 GLY A N 1
ATOM 981 C CA . GLY A 1 122 ? -29.391 4.843 7.778 1.00 95.31 122 GLY A CA 1
ATOM 982 C C . GLY A 1 122 ? -28.274 3.978 7.181 1.00 95.31 122 GLY A C 1
ATOM 983 O O . GLY A 1 122 ? -28.535 2.845 6.782 1.00 95.31 122 GLY A O 1
ATOM 984 N N . VAL A 1 123 ? -27.041 4.487 7.106 1.00 97.38 123 VAL A N 1
ATOM 985 C CA . VAL A 1 123 ? -25.886 3.738 6.608 1.00 97.38 123 VAL A CA 1
ATOM 986 C C . VAL A 1 123 ? -25.272 2.951 7.759 1.00 97.38 123 VAL A C 1
ATOM 988 O O . VAL A 1 123 ? -24.818 3.539 8.735 1.00 97.38 123 VAL A O 1
ATOM 991 N N . SER A 1 124 ? -25.224 1.623 7.639 1.00 98.38 124 SER A N 1
ATOM 992 C CA . SER A 1 124 ? -24.532 0.798 8.629 1.00 98.38 124 SER A CA 1
ATOM 993 C C . SER A 1 124 ? -23.039 0.697 8.330 1.00 98.38 124 SER A C 1
ATOM 995 O O . SER A 1 124 ? -22.639 0.331 7.223 1.00 98.38 124 SER A O 1
ATOM 997 N N . ALA A 1 125 ? -22.206 0.929 9.344 1.00 98.50 125 ALA A N 1
ATOM 998 C CA . ALA A 1 125 ? -20.765 0.725 9.252 1.00 98.50 125 ALA A CA 1
ATOM 999 C C . ALA A 1 125 ? -20.425 -0.747 8.972 1.00 98.50 125 ALA A C 1
ATOM 1001 O O . ALA A 1 125 ? -19.529 -1.024 8.181 1.00 98.50 125 ALA A O 1
ATOM 1002 N N . GLN A 1 126 ? -21.170 -1.702 9.541 1.00 98.56 126 GLN A N 1
ATOM 1003 C CA . GLN A 1 126 ? -20.964 -3.120 9.225 1.00 98.56 126 GLN A CA 1
ATOM 1004 C C . GLN A 1 126 ? -21.275 -3.405 7.749 1.00 98.56 126 GLN A C 1
ATOM 1006 O O . GLN A 1 126 ? -20.478 -4.040 7.068 1.00 98.56 126 GLN A O 1
ATOM 1011 N N . ALA A 1 127 ? -22.366 -2.847 7.217 1.00 98.56 127 ALA A N 1
ATOM 1012 C CA . ALA A 1 127 ? -22.712 -3.014 5.807 1.00 98.56 127 ALA A CA 1
ATOM 1013 C C . ALA A 1 127 ? -21.676 -2.374 4.860 1.00 98.56 127 ALA A C 1
ATOM 1015 O O . ALA A 1 127 ? -21.390 -2.924 3.797 1.00 98.56 127 ALA A O 1
ATOM 1016 N N . CYS A 1 128 ? -21.084 -1.228 5.220 1.00 98.75 128 CYS A N 1
ATOM 1017 C CA . CYS A 1 128 ? -19.975 -0.635 4.461 1.00 98.75 128 CYS A CA 1
ATOM 1018 C C . CYS A 1 128 ? -18.729 -1.531 4.459 1.00 98.75 128 CYS A C 1
ATOM 1020 O O . CYS A 1 128 ? -18.079 -1.673 3.424 1.00 98.75 128 CYS A O 1
ATOM 1022 N N . PHE A 1 129 ? -18.412 -2.156 5.594 1.00 98.81 129 PHE A N 1
ATOM 1023 C CA . PHE A 1 129 ? -17.308 -3.107 5.705 1.00 98.81 129 PHE A CA 1
ATOM 1024 C C . PHE A 1 129 ? -17.560 -4.365 4.859 1.00 98.81 129 PHE A C 1
ATOM 1026 O O . PHE A 1 129 ? -16.703 -4.785 4.077 1.00 98.81 129 PHE A O 1
ATOM 1033 N N . ASP A 1 130 ? -18.776 -4.906 4.929 1.00 98.81 130 ASP A N 1
ATOM 1034 C CA . ASP A 1 130 ? -19.189 -6.085 4.170 1.00 98.81 130 ASP A CA 1
ATOM 1035 C C . ASP A 1 130 ? -19.159 -5.843 2.655 1.00 98.81 130 ASP A C 1
ATOM 1037 O O . ASP A 1 130 ? -18.831 -6.759 1.906 1.00 98.81 130 ASP A O 1
ATOM 1041 N N . GLN A 1 131 ? -19.419 -4.618 2.180 1.00 98.81 131 GLN A N 1
ATOM 1042 C CA . GLN A 1 131 ? -19.283 -4.273 0.757 1.00 98.81 131 GLN A CA 1
ATOM 1043 C C . GLN A 1 131 ? -17.847 -4.449 0.244 1.00 98.81 131 GLN A C 1
ATOM 1045 O O . GLN A 1 131 ? -17.642 -5.000 -0.842 1.00 98.81 131 GLN A O 1
ATOM 1050 N N . ILE A 1 132 ? -16.849 -4.015 1.024 1.00 98.75 132 ILE A N 1
ATOM 1051 C CA . ILE A 1 132 ? -15.432 -4.181 0.669 1.00 98.75 132 ILE A CA 1
ATOM 1052 C C . ILE A 1 132 ? -15.090 -5.663 0.570 1.00 98.75 132 ILE A C 1
ATOM 1054 O O . ILE A 1 132 ? -14.524 -6.103 -0.437 1.00 98.75 132 ILE A O 1
ATOM 1058 N N . ARG A 1 133 ? -15.493 -6.428 1.589 1.00 98.75 133 ARG A N 1
ATOM 1059 C CA . ARG A 1 133 ? -15.213 -7.861 1.686 1.00 98.75 133 ARG A CA 1
ATOM 1060 C C . ARG A 1 133 ? -15.936 -8.653 0.605 1.00 98.75 133 ARG A C 1
ATOM 1062 O O . ARG A 1 133 ? -15.309 -9.449 -0.082 1.00 98.75 133 ARG A O 1
ATOM 1069 N N . LYS A 1 134 ? -17.212 -8.372 0.350 1.00 98.62 134 LYS A N 1
ATOM 1070 C CA . LYS A 1 134 ? -17.967 -9.013 -0.731 1.00 98.62 134 LYS A CA 1
ATOM 1071 C C . LYS A 1 134 ? -17.290 -8.823 -2.083 1.00 98.62 134 LYS A C 1
ATOM 1073 O O . LYS A 1 134 ? -17.134 -9.781 -2.834 1.00 98.62 134 LYS A O 1
ATOM 1078 N N . ARG A 1 135 ? -16.834 -7.603 -2.387 1.00 98.50 135 ARG A N 1
ATOM 1079 C CA . ARG A 1 135 ? -16.106 -7.332 -3.634 1.00 98.50 135 ARG A CA 1
ATOM 1080 C C . ARG A 1 135 ? -14.769 -8.070 -3.680 1.00 98.50 135 ARG A C 1
ATOM 1082 O O . ARG A 1 135 ? -14.422 -8.587 -4.733 1.00 98.50 135 ARG A O 1
ATOM 1089 N N . ALA A 1 136 ? -14.035 -8.118 -2.570 1.00 98.50 136 ALA A N 1
ATOM 1090 C CA . ALA A 1 136 ? -12.733 -8.779 -2.494 1.00 98.50 136 ALA A CA 1
ATOM 1091 C C . ALA A 1 136 ? -12.790 -10.306 -2.668 1.00 98.50 136 ALA A C 1
ATOM 1093 O O . ALA A 1 136 ? -11.841 -10.886 -3.178 1.00 98.50 136 ALA A O 1
ATOM 1094 N N . PHE A 1 137 ? -13.880 -10.954 -2.254 1.00 98.38 137 PHE A N 1
ATOM 1095 C CA . PHE A 1 137 ? -14.025 -12.414 -2.328 1.00 98.38 137 PHE A CA 1
ATOM 1096 C C . PHE A 1 137 ? -14.966 -12.876 -3.453 1.00 98.38 137 PHE A C 1
ATOM 1098 O O . PHE A 1 137 ? -15.079 -14.069 -3.716 1.00 98.38 137 PHE A O 1
ATOM 1105 N N . GLY A 1 138 ? -15.688 -11.953 -4.098 1.00 97.81 138 GLY A N 1
ATOM 1106 C CA . GLY A 1 138 ? -16.712 -12.262 -5.103 1.00 97.81 138 GLY A CA 1
ATOM 1107 C C . GLY A 1 138 ? -17.995 -12.890 -4.535 1.00 97.81 138 GLY A C 1
ATOM 1108 O O . GLY A 1 138 ? -18.933 -13.152 -5.282 1.00 97.81 138 GLY A O 1
ATOM 1109 N N . THR A 1 139 ? -18.058 -13.103 -3.220 1.00 97.81 139 THR A N 1
ATOM 1110 C CA . THR A 1 139 ? -19.186 -13.682 -2.482 1.00 97.81 139 THR A CA 1
ATOM 1111 C C . THR A 1 139 ? -19.311 -13.012 -1.117 1.00 97.81 139 THR A C 1
ATOM 1113 O O . THR A 1 139 ? -18.372 -12.363 -0.654 1.00 97.81 139 THR A O 1
ATOM 1116 N N . ASP A 1 140 ? -20.460 -13.167 -0.461 1.00 97.88 140 ASP A N 1
ATOM 1117 C CA . ASP A 1 140 ? -20.648 -12.683 0.905 1.00 97.88 140 ASP A CA 1
ATOM 1118 C C . ASP A 1 140 ? -19.601 -13.313 1.833 1.00 97.88 140 ASP A C 1
ATOM 1120 O O . ASP A 1 140 ? -19.455 -14.532 1.898 1.00 97.88 140 ASP A O 1
ATOM 1124 N N . ASN A 1 141 ? -18.848 -12.458 2.525 1.00 97.69 141 ASN A N 1
ATOM 1125 C CA . ASN A 1 141 ? -17.755 -12.860 3.409 1.00 97.69 141 ASN A CA 1
ATOM 1126 C C . ASN A 1 141 ? -17.684 -11.937 4.635 1.00 97.69 141 ASN A C 1
ATOM 1128 O O . ASN A 1 141 ? -16.645 -11.341 4.929 1.00 97.69 141 ASN A O 1
ATOM 1132 N N . SER A 1 142 ? -18.828 -11.740 5.289 1.00 98.00 142 SER A N 1
ATOM 1133 C CA . SER A 1 142 ? -18.961 -10.833 6.432 1.00 98.00 142 SER A CA 1
ATOM 1134 C C . SER A 1 142 ? -18.202 -11.350 7.656 1.00 98.00 142 SER A C 1
ATOM 1136 O O . SER A 1 142 ? -18.248 -12.537 7.975 1.00 98.00 142 SER A O 1
ATOM 1138 N N . ILE A 1 143 ? -17.521 -10.438 8.348 1.00 98.25 143 ILE A N 1
ATOM 1139 C CA . ILE A 1 143 ? -16.942 -10.645 9.681 1.00 98.25 143 ILE A CA 1
ATOM 1140 C C . ILE A 1 143 ? -17.196 -9.381 10.516 1.00 98.25 143 ILE A C 1
ATOM 1142 O O . ILE A 1 143 ? -17.355 -8.304 9.931 1.00 98.25 143 ILE A O 1
ATOM 1146 N N . PRO A 1 144 ? -17.192 -9.454 11.860 1.00 98.50 144 PRO A N 1
ATOM 1147 C CA . PRO A 1 144 ? -17.342 -8.266 12.693 1.00 98.50 144 PRO A CA 1
ATOM 1148 C C . PRO A 1 144 ? -16.276 -7.208 12.380 1.00 98.50 144 PRO A C 1
ATOM 1150 O O . PRO A 1 144 ? -15.082 -7.508 12.361 1.00 98.50 144 PRO A O 1
ATOM 1153 N N . ALA A 1 145 ? -16.703 -5.961 12.176 1.00 98.19 145 ALA A N 1
ATOM 1154 C CA . ALA A 1 145 ? -15.809 -4.823 11.969 1.00 98.19 145 ALA A CA 1
ATOM 1155 C C . ALA A 1 145 ? -15.151 -4.375 13.293 1.00 98.19 145 ALA A C 1
ATOM 1157 O O . ALA A 1 145 ? -15.470 -3.310 13.827 1.00 98.19 145 ALA A O 1
ATOM 1158 N N . THR A 1 146 ? -14.270 -5.211 13.855 1.00 98.56 146 THR A N 1
ATOM 1159 C CA . THR A 1 146 ? -13.428 -4.853 15.012 1.00 98.56 146 THR A CA 1
ATOM 1160 C C . THR A 1 146 ? -12.299 -3.906 14.586 1.00 98.56 146 THR A C 1
ATOM 1162 O O . THR A 1 146 ? -11.957 -3.875 13.398 1.00 98.56 146 THR A O 1
ATOM 1165 N N . PRO A 1 147 ? -11.676 -3.150 15.510 1.00 98.06 147 PRO A N 1
ATOM 1166 C CA . PRO A 1 147 ? -10.530 -2.302 15.179 1.00 98.06 147 PRO A CA 1
ATOM 1167 C C . PRO A 1 147 ? -9.419 -3.051 14.427 1.00 98.06 147 PRO A C 1
ATOM 1169 O O . PRO A 1 147 ? -8.906 -2.556 13.426 1.00 98.06 147 PRO A O 1
ATOM 1172 N N . GLU A 1 148 ? -9.094 -4.275 14.837 1.00 98.06 148 GLU A N 1
ATOM 1173 C CA . GLU A 1 148 ? -8.059 -5.112 14.220 1.00 98.06 148 GLU A CA 1
ATOM 1174 C C . GLU A 1 148 ? -8.465 -5.545 12.809 1.00 98.06 148 GLU A C 1
ATOM 1176 O O . GLU A 1 148 ? -7.660 -5.457 11.877 1.00 98.06 148 GLU A O 1
ATOM 1181 N N . ALA A 1 149 ? -9.727 -5.955 12.631 1.00 98.50 149 ALA A N 1
ATOM 1182 C CA . ALA A 1 149 ? -10.269 -6.318 11.326 1.00 98.50 149 ALA A CA 1
ATOM 1183 C C . ALA A 1 149 ? -10.243 -5.123 10.362 1.00 98.50 149 ALA A C 1
ATOM 1185 O O . ALA A 1 149 ? -9.850 -5.279 9.210 1.00 98.50 149 ALA A O 1
ATOM 1186 N N . ILE A 1 150 ? -10.579 -3.918 10.834 1.00 98.69 150 ILE A N 1
ATOM 1187 C CA . ILE A 1 150 ? -10.547 -2.682 10.037 1.00 98.69 150 ILE A CA 1
ATOM 1188 C C . ILE A 1 150 ? -9.111 -2.331 9.635 1.00 98.69 150 ILE A C 1
ATOM 1190 O O . ILE A 1 150 ? -8.846 -2.078 8.456 1.00 98.69 150 ILE A O 1
ATOM 1194 N N . LYS A 1 151 ? -8.167 -2.359 10.585 1.00 98.50 151 LYS A N 1
ATOM 1195 C CA . LYS A 1 151 ? -6.742 -2.097 10.320 1.00 98.50 151 LYS A CA 1
ATOM 1196 C C . LYS A 1 151 ? -6.161 -3.088 9.304 1.00 98.50 151 LYS A C 1
ATOM 1198 O O . LYS A 1 151 ? -5.381 -2.689 8.431 1.00 98.50 151 LYS A O 1
ATOM 1203 N N . LEU A 1 152 ? -6.538 -4.367 9.393 1.00 98.44 152 LEU A N 1
ATOM 1204 C CA . LEU A 1 152 ? -6.143 -5.394 8.427 1.00 98.44 152 LEU A CA 1
ATOM 1205 C C . LEU A 1 152 ? -6.798 -5.163 7.060 1.00 98.44 152 LEU A C 1
ATOM 1207 O O . LEU A 1 152 ? -6.098 -5.165 6.050 1.00 98.44 152 LEU A O 1
ATOM 1211 N N . GLU A 1 153 ? -8.105 -4.905 7.016 1.00 98.75 153 GLU A N 1
ATOM 1212 C CA . GLU A 1 153 ? -8.841 -4.683 5.768 1.00 98.75 153 GLU A CA 1
ATOM 1213 C C . GLU A 1 153 ? -8.267 -3.499 4.985 1.00 98.75 153 GLU A C 1
ATOM 1215 O O . GLU A 1 153 ? -8.063 -3.605 3.779 1.00 98.75 153 GLU A O 1
ATOM 1220 N N . ARG A 1 154 ? -7.895 -2.407 5.667 1.00 98.56 154 ARG A N 1
ATOM 1221 C CA . ARG A 1 154 ? -7.194 -1.272 5.045 1.00 98.56 154 ARG A CA 1
ATOM 1222 C C . ARG A 1 154 ? -5.838 -1.670 4.456 1.00 98.56 154 ARG A C 1
ATOM 1224 O O . ARG A 1 154 ? -5.494 -1.221 3.364 1.00 98.56 154 ARG A O 1
ATOM 1231 N N . ARG A 1 155 ? -5.071 -2.536 5.134 1.00 98.06 155 ARG A N 1
ATOM 1232 C CA . ARG A 1 155 ? -3.782 -3.042 4.622 1.00 98.06 155 ARG A CA 1
ATOM 1233 C C . ARG A 1 155 ? -3.962 -3.890 3.361 1.00 98.06 155 ARG A C 1
ATOM 1235 O O . ARG A 1 155 ? -3.186 -3.721 2.423 1.00 98.06 155 ARG A O 1
ATOM 1242 N N . LEU A 1 156 ? -4.956 -4.777 3.351 1.00 98.44 156 LEU A N 1
ATOM 1243 C CA . LEU A 1 156 ? -5.297 -5.627 2.203 1.00 98.44 156 LEU A CA 1
ATOM 1244 C C . LEU A 1 156 ? -5.792 -4.779 1.025 1.00 98.44 156 LEU A C 1
ATOM 1246 O O . LEU A 1 156 ? -5.377 -4.953 -0.117 1.00 98.44 156 LEU A O 1
ATOM 1250 N N . GLU A 1 157 ? -6.667 -3.821 1.313 1.00 98.50 157 GLU A N 1
ATOM 1251 C CA . GLU A 1 157 ? -7.327 -3.012 0.302 1.00 98.50 157 GLU A CA 1
ATOM 1252 C C . GLU A 1 157 ? -6.361 -2.039 -0.386 1.00 98.50 157 GLU A C 1
ATOM 1254 O O . GLU A 1 157 ? -6.362 -1.946 -1.615 1.00 98.50 157 GLU A O 1
ATOM 1259 N N . PHE A 1 158 ? -5.505 -1.357 0.384 1.00 98.00 158 PHE A N 1
ATOM 1260 C CA . PHE A 1 158 ? -4.676 -0.238 -0.085 1.00 98.00 158 PHE A CA 1
ATOM 1261 C C . PHE A 1 158 ? -3.186 -0.570 -0.240 1.00 98.00 158 PHE A C 1
ATOM 1263 O O . PHE A 1 158 ? -2.348 0.337 -0.284 1.00 98.00 158 PHE A O 1
ATOM 1270 N N . LEU A 1 159 ? -2.815 -1.854 -0.338 1.00 97.00 159 LEU A N 1
ATOM 1271 C CA . LEU A 1 159 ? -1.427 -2.240 -0.612 1.00 97.00 159 LEU A CA 1
ATOM 1272 C C . LEU A 1 159 ? -0.905 -1.510 -1.862 1.00 97.00 159 LEU A C 1
ATOM 1274 O O . LEU A 1 159 ? -1.547 -1.564 -2.910 1.00 97.00 159 LEU A O 1
ATOM 1278 N N . GLY A 1 160 ? 0.233 -0.821 -1.734 1.00 94.50 160 GLY A N 1
ATOM 1279 C CA . GLY A 1 160 ? 0.865 -0.077 -2.831 1.00 94.50 160 GLY A CA 1
ATOM 1280 C C . GLY A 1 160 ? 0.260 1.302 -3.123 1.00 94.50 160 GLY A C 1
ATOM 1281 O O . GLY A 1 160 ? 0.686 1.951 -4.069 1.00 94.50 160 GLY A O 1
ATOM 1282 N N . GLU A 1 161 ? -0.705 1.778 -2.330 1.00 96.19 161 GLU A N 1
ATOM 1283 C CA . GLU A 1 161 ? -1.398 3.062 -2.556 1.00 96.19 161 GLU A CA 1
ATOM 1284 C C . GLU A 1 161 ? -0.951 4.168 -1.576 1.00 96.19 161 GLU A C 1
ATOM 1286 O O . GLU A 1 161 ? -1.615 5.184 -1.426 1.00 96.19 161 GLU A O 1
ATOM 1291 N N . GLY A 1 162 ? 0.178 3.981 -0.883 1.00 93.75 162 GLY A N 1
ATOM 1292 C CA . GLY A 1 162 ? 0.799 5.017 -0.040 1.00 93.75 162 GLY A CA 1
ATOM 1293 C C . GLY A 1 162 ? 0.165 5.239 1.339 1.00 93.75 162 GLY A C 1
ATOM 1294 O O . GLY A 1 162 ? 0.645 6.076 2.097 1.00 93.75 162 GLY A O 1
ATOM 1295 N N . MET A 1 163 ? -0.874 4.485 1.706 1.00 95.00 163 MET A N 1
ATOM 1296 C CA . MET A 1 163 ? -1.638 4.731 2.941 1.00 95.00 163 MET A CA 1
ATOM 1297 C C . MET A 1 163 ? -1.023 4.109 4.202 1.00 95.00 163 MET A C 1
ATOM 1299 O O . MET A 1 163 ? -1.138 4.662 5.292 1.00 95.00 163 MET A O 1
ATOM 1303 N N . ARG A 1 164 ? -0.349 2.956 4.073 1.00 95.56 164 ARG A N 1
ATOM 1304 C CA . ARG A 1 164 ? 0.009 2.106 5.226 1.00 95.56 164 ARG A CA 1
ATOM 1305 C C . ARG A 1 164 ? 0.870 2.810 6.276 1.00 95.56 164 ARG A C 1
ATOM 1307 O O . ARG A 1 164 ? 0.650 2.585 7.459 1.00 95.56 164 ARG A O 1
ATOM 1314 N N . PHE A 1 165 ? 1.844 3.619 5.860 1.00 95.06 165 PHE A N 1
ATOM 1315 C CA . PHE A 1 165 ? 2.707 4.342 6.797 1.00 95.06 165 PHE A CA 1
ATOM 1316 C C . PHE A 1 165 ? 1.895 5.317 7.656 1.00 95.06 165 PHE A C 1
ATOM 1318 O O . PHE A 1 165 ? 1.958 5.265 8.881 1.00 95.06 165 PHE A O 1
ATOM 1325 N N . TRP A 1 166 ? 1.070 6.147 7.016 1.00 95.44 166 TRP A N 1
ATOM 1326 C CA . TRP A 1 166 ? 0.256 7.155 7.692 1.00 95.44 166 TRP A CA 1
ATOM 1327 C C . TRP A 1 166 ? -0.818 6.539 8.585 1.00 95.44 166 TRP A C 1
ATOM 1329 O O . TRP A 1 166 ? -1.044 7.030 9.688 1.00 95.44 166 TRP A O 1
ATOM 1339 N N . ASP A 1 167 ? -1.423 5.435 8.142 1.00 97.50 167 ASP A N 1
ATOM 1340 C CA . ASP A 1 167 ? -2.343 4.631 8.946 1.00 97.50 167 ASP A CA 1
ATOM 1341 C C . ASP A 1 167 ? -1.672 4.120 10.233 1.00 97.50 167 ASP A C 1
ATOM 1343 O O . ASP A 1 167 ? -2.203 4.305 11.324 1.00 97.50 167 ASP A O 1
ATOM 1347 N N . LEU A 1 168 ? -0.464 3.556 10.139 1.00 97.06 168 LEU A N 1
ATOM 1348 C CA . LEU A 1 168 ? 0.284 3.107 11.317 1.00 97.06 168 LEU A CA 1
ATOM 1349 C C . LEU A 1 168 ? 0.647 4.262 12.256 1.00 97.06 168 LEU A C 1
ATOM 1351 O O . LEU A 1 168 ? 0.486 4.141 13.469 1.00 97.06 168 LEU A O 1
ATOM 1355 N N . VAL A 1 169 ? 1.110 5.387 11.703 1.00 95.69 169 VAL A N 1
ATOM 1356 C CA . VAL A 1 169 ? 1.491 6.565 12.492 1.00 95.69 169 VAL A CA 1
ATOM 1357 C C . VAL A 1 169 ? 0.300 7.100 13.283 1.00 95.69 169 VAL A C 1
ATOM 1359 O O . VAL A 1 169 ? 0.425 7.286 14.493 1.00 95.69 169 VAL A O 1
ATOM 1362 N N . ARG A 1 170 ? -0.851 7.311 12.630 1.00 95.81 170 ARG A N 1
ATOM 1363 C CA . ARG A 1 170 ? -2.039 7.908 13.266 1.00 95.81 170 ARG A CA 1
ATOM 1364 C C . ARG A 1 170 ? -2.744 6.973 14.251 1.00 95.81 170 ARG A C 1
ATOM 1366 O O . ARG A 1 170 ? -3.452 7.460 15.126 1.00 95.81 170 ARG A O 1
ATOM 1373 N N . TRP A 1 171 ? -2.559 5.658 14.125 1.00 96.06 171 TRP A N 1
ATOM 1374 C CA . TRP A 1 171 ? -3.046 4.685 15.108 1.00 96.06 171 TRP A CA 1
ATOM 1375 C C . TRP A 1 171 ? -2.119 4.506 16.310 1.00 96.06 171 TRP A C 1
ATOM 1377 O O . TRP A 1 171 ? -2.555 3.942 17.308 1.00 96.06 171 TRP A O 1
ATOM 1387 N N . GLY A 1 172 ? -0.871 4.977 16.229 1.00 94.62 172 GLY A N 1
ATOM 1388 C CA . GLY A 1 172 ? 0.149 4.709 17.246 1.00 94.62 172 GLY A CA 1
ATOM 1389 C C . GLY A 1 172 ? 0.838 3.347 17.094 1.00 94.62 172 GLY A C 1
ATOM 1390 O O . GLY A 1 172 ? 1.666 2.996 17.924 1.00 94.62 172 GLY A O 1
ATOM 1391 N N . ASP A 1 173 ? 0.544 2.600 16.026 1.00 95.38 173 ASP A N 1
ATOM 1392 C CA . ASP A 1 173 ? 1.041 1.234 15.807 1.00 95.38 173 ASP A CA 1
ATOM 1393 C C . ASP A 1 173 ? 2.429 1.202 15.131 1.00 95.38 173 ASP A C 1
ATOM 1395 O O . ASP A 1 173 ? 2.986 0.130 14.885 1.00 95.38 173 ASP A O 1
ATOM 1399 N N . ALA A 1 174 ? 2.975 2.354 14.722 1.00 93.12 174 ALA A N 1
ATOM 1400 C CA . ALA A 1 174 ? 4.154 2.387 13.857 1.00 93.12 174 ALA A CA 1
ATOM 1401 C C . ALA A 1 174 ? 5.406 1.811 14.530 1.00 93.12 174 ALA A C 1
ATOM 1403 O O . ALA A 1 174 ? 6.154 1.101 13.866 1.00 93.12 174 ALA A O 1
ATOM 1404 N N . ALA A 1 175 ? 5.613 2.057 15.827 1.00 91.12 175 ALA A N 1
ATOM 1405 C CA . ALA A 1 175 ? 6.769 1.524 16.553 1.00 91.12 175 ALA A CA 1
ATOM 1406 C C . ALA A 1 175 ? 6.773 -0.011 16.578 1.00 91.12 175 ALA A C 1
ATOM 1408 O O . ALA A 1 175 ? 7.797 -0.615 16.268 1.00 91.12 175 ALA A O 1
ATOM 1409 N N . ASP A 1 176 ? 5.616 -0.619 16.845 1.00 90.75 176 ASP A N 1
ATOM 1410 C CA . ASP A 1 176 ? 5.464 -2.073 16.961 1.00 90.75 176 ASP A CA 1
ATOM 1411 C C . ASP A 1 176 ? 5.535 -2.781 15.599 1.00 90.75 176 ASP A C 1
ATOM 1413 O O . ASP A 1 176 ? 5.987 -3.918 15.495 1.00 90.75 176 ASP A O 1
ATOM 1417 N N . VAL A 1 177 ? 5.064 -2.123 14.532 1.00 89.94 177 VAL A N 1
ATOM 1418 C CA . VAL A 1 177 ? 4.947 -2.740 13.199 1.00 89.94 177 VAL A CA 1
ATOM 1419 C C . VAL A 1 177 ? 6.139 -2.437 12.287 1.00 89.94 177 VAL A C 1
ATOM 1421 O O . VAL A 1 177 ? 6.447 -3.235 11.397 1.00 89.94 177 VAL A O 1
ATOM 1424 N N . LEU A 1 178 ? 6.767 -1.265 12.425 1.00 89.31 178 LEU A N 1
ATOM 1425 C CA . LEU A 1 178 ? 7.881 -0.838 11.569 1.00 89.31 178 LEU A CA 1
ATOM 1426 C C . LEU A 1 178 ? 9.255 -1.142 12.174 1.00 89.31 178 LEU A C 1
ATOM 1428 O O . LEU A 1 178 ? 10.241 -1.054 11.443 1.00 89.31 178 LEU A O 1
ATOM 1432 N N . THR A 1 179 ? 9.320 -1.535 13.448 1.00 87.12 179 THR A N 1
ATOM 1433 C CA . THR A 1 179 ? 10.526 -2.125 14.037 1.00 87.12 179 THR A CA 1
ATOM 1434 C C . THR A 1 179 ? 10.582 -3.610 13.689 1.00 87.12 179 THR A C 1
ATOM 1436 O O . THR A 1 179 ? 9.653 -4.365 13.970 1.00 87.12 179 THR A O 1
ATOM 1439 N N . ASP A 1 180 ? 11.660 -4.044 13.039 1.00 75.56 180 ASP A N 1
ATOM 1440 C CA . ASP A 1 180 ? 11.857 -5.454 12.719 1.00 75.56 180 ASP A CA 1
ATOM 1441 C C . ASP A 1 180 ? 12.330 -6.189 13.987 1.00 75.56 180 ASP A C 1
ATOM 1443 O O . ASP A 1 180 ? 13.439 -5.989 14.474 1.00 75.56 180 ASP A O 1
ATOM 1447 N N . HIS A 1 181 ? 11.465 -7.046 14.532 1.00 65.31 181 HIS A N 1
ATOM 1448 C CA . HIS A 1 181 ? 11.751 -7.846 15.730 1.00 65.31 181 HIS A CA 1
ATOM 1449 C C . HIS A 1 181 ? 12.316 -9.239 15.419 1.00 65.31 181 HIS A C 1
ATOM 1451 O O . HIS A 1 181 ? 12.695 -9.960 16.341 1.00 65.31 181 HIS A O 1
ATOM 1457 N N . ASP A 1 182 ? 12.364 -9.633 14.141 1.00 55.91 182 ASP A N 1
ATOM 1458 C CA . ASP A 1 182 ? 12.572 -11.027 13.753 1.00 55.91 182 ASP A CA 1
ATOM 1459 C C . ASP A 1 182 ? 13.766 -11.233 12.808 1.00 55.91 182 ASP A C 1
ATOM 1461 O O . ASP A 1 182 ? 13.901 -10.599 11.754 1.00 55.91 182 ASP A O 1
ATOM 1465 N N . SER A 1 183 ? 14.631 -12.172 13.191 1.00 51.72 183 SER A N 1
ATOM 1466 C CA . SER A 1 183 ? 15.891 -12.506 12.509 1.00 51.72 183 SER A CA 1
ATOM 1467 C C . SER A 1 183 ? 15.706 -13.193 11.148 1.00 51.72 183 SER A C 1
ATOM 1469 O O . SER A 1 183 ? 16.631 -13.192 10.337 1.00 51.72 183 SER A O 1
ATOM 1471 N N . VAL A 1 184 ? 14.502 -13.705 10.866 1.00 49.25 184 VAL A N 1
ATOM 1472 C CA . VAL A 1 184 ? 14.112 -14.327 9.584 1.00 49.25 184 VAL A CA 1
ATOM 1473 C C . VAL A 1 184 ? 14.083 -13.306 8.439 1.00 49.25 184 VAL A C 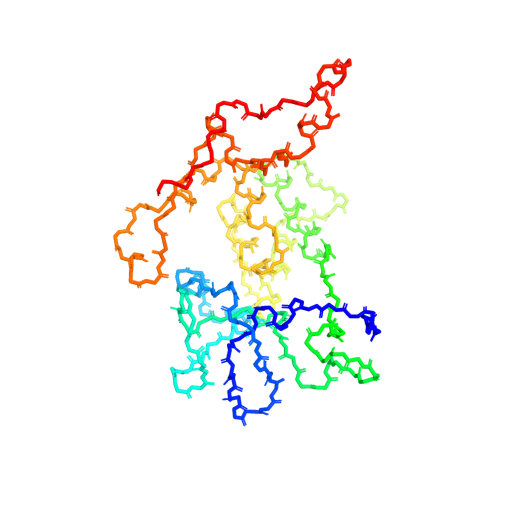1
ATOM 1475 O O . VAL A 1 184 ? 14.256 -13.653 7.276 1.00 49.25 184 VAL A O 1
ATOM 1478 N N . SER A 1 185 ? 13.924 -12.016 8.752 1.00 53.06 185 SER A N 1
ATOM 1479 C CA . SER A 1 185 ? 13.873 -10.949 7.748 1.00 53.06 185 SER A CA 1
ATOM 1480 C C . SER A 1 185 ? 15.216 -10.671 7.052 1.00 53.06 185 SER A C 1
ATOM 1482 O O . SER A 1 185 ? 15.213 -10.032 6.001 1.00 53.06 185 SER A O 1
ATOM 1484 N N . LYS A 1 186 ? 16.341 -11.172 7.579 1.00 57.38 186 LYS A N 1
ATOM 1485 C CA . LYS A 1 186 ? 17.695 -10.724 7.207 1.00 57.38 186 LYS A CA 1
ATOM 1486 C C . LYS A 1 186 ? 18.217 -11.206 5.852 1.00 57.38 186 LYS A C 1
ATOM 1488 O O . LYS A 1 186 ? 19.172 -10.619 5.360 1.00 57.38 186 LYS A O 1
ATOM 1493 N N . GLU A 1 187 ? 17.629 -12.241 5.245 1.00 63.19 187 GLU A N 1
ATOM 1494 C CA . GLU A 1 187 ? 18.116 -12.745 3.946 1.00 63.19 187 GLU A CA 1
ATOM 1495 C C . GLU A 1 187 ? 17.941 -11.698 2.833 1.00 63.19 187 GLU A C 1
ATOM 1497 O O . GLU A 1 187 ? 18.825 -11.509 1.999 1.00 63.19 187 GLU A O 1
ATOM 1502 N N . HIS A 1 188 ? 16.832 -10.951 2.881 1.00 64.88 188 HIS A N 1
ATOM 1503 C CA . HIS A 1 188 ? 16.484 -9.963 1.858 1.00 64.88 188 HIS A CA 1
ATOM 1504 C C . HIS A 1 188 ? 16.002 -8.619 2.412 1.00 64.88 188 HIS A C 1
ATOM 1506 O O . HIS A 1 188 ? 15.710 -7.732 1.625 1.00 64.88 188 HIS A O 1
ATOM 1512 N N . ASN A 1 189 ? 15.893 -8.408 3.727 1.00 68.56 189 ASN A N 1
ATOM 1513 C CA . ASN A 1 189 ? 15.458 -7.123 4.281 1.00 68.56 189 ASN A CA 1
ATOM 1514 C C . ASN A 1 189 ? 16.533 -6.496 5.164 1.00 68.56 189 ASN A C 1
ATOM 1516 O O . ASN A 1 189 ? 17.200 -7.174 5.940 1.00 68.56 189 ASN A O 1
ATOM 1520 N N . ALA A 1 190 ? 16.647 -5.173 5.078 1.00 69.81 190 ALA A N 1
ATOM 1521 C CA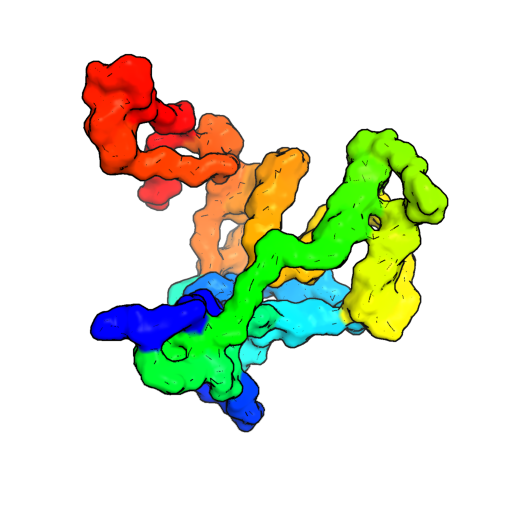 . ALA A 1 190 ? 17.387 -4.390 6.055 1.00 69.81 190 ALA A CA 1
ATOM 1522 C C . ALA A 1 190 ? 16.641 -4.408 7.392 1.00 69.81 190 ALA A C 1
ATOM 1524 O O . ALA A 1 190 ? 15.406 -4.367 7.405 1.00 69.81 190 ALA A O 1
ATOM 1525 N N . GLU A 1 191 ? 17.404 -4.426 8.485 1.00 74.50 191 GLU A N 1
ATOM 1526 C CA . GLU A 1 191 ? 16.880 -4.186 9.826 1.00 74.50 191 GLU A CA 1
ATOM 1527 C C . GLU A 1 191 ? 16.253 -2.788 9.875 1.00 74.50 191 GLU A C 1
ATOM 1529 O O . GLU A 1 191 ? 16.826 -1.814 9.383 1.00 74.50 191 GLU A O 1
ATOM 1534 N N . ARG A 1 192 ? 15.047 -2.696 10.437 1.00 78.75 192 ARG A N 1
ATOM 1535 C CA . ARG A 1 192 ? 14.327 -1.432 10.596 1.00 78.75 192 ARG A CA 1
ATOM 1536 C C . ARG A 1 192 ? 14.081 -1.162 12.064 1.00 78.75 192 ARG A C 1
ATOM 1538 O O . ARG A 1 192 ? 13.656 -2.050 12.797 1.00 78.75 192 ARG A O 1
ATOM 1545 N N . THR A 1 193 ? 14.281 0.082 12.465 1.00 83.06 193 THR A N 1
ATOM 1546 C CA . THR A 1 193 ? 13.920 0.586 13.786 1.00 83.06 193 THR A CA 1
ATOM 1547 C C . THR A 1 193 ? 12.997 1.785 13.619 1.00 83.06 193 THR A C 1
ATOM 1549 O O . THR A 1 193 ? 13.219 2.660 12.778 1.00 83.06 193 THR A O 1
ATOM 1552 N N . PHE A 1 194 ? 11.923 1.831 14.405 1.00 86.06 194 PHE A N 1
ATOM 1553 C CA . PHE A 1 194 ? 11.012 2.967 14.408 1.00 86.06 194 PHE A CA 1
ATOM 1554 C C . PHE A 1 194 ? 10.864 3.526 15.818 1.00 86.06 194 PHE A C 1
ATOM 1556 O O . PHE A 1 194 ? 10.362 2.850 16.714 1.00 86.06 194 PHE A O 1
ATOM 1563 N N . ASN A 1 195 ? 11.264 4.786 16.002 1.00 85.81 195 ASN A N 1
ATOM 1564 C CA . ASN A 1 195 ? 11.215 5.458 17.288 1.00 85.81 195 ASN A CA 1
ATOM 1565 C C . ASN A 1 195 ? 10.487 6.806 17.173 1.00 85.81 195 ASN A C 1
ATOM 1567 O O . ASN A 1 195 ? 10.959 7.745 16.533 1.00 85.81 195 ASN A O 1
ATOM 1571 N N . TYR A 1 196 ? 9.336 6.919 17.845 1.00 83.62 196 TYR A N 1
ATOM 1572 C CA . TYR A 1 196 ? 8.573 8.170 17.914 1.00 83.62 196 TYR A CA 1
ATOM 1573 C C . TYR A 1 196 ? 9.337 9.298 18.624 1.00 83.62 196 TYR A C 1
ATOM 1575 O O . TYR A 1 196 ? 9.133 10.479 18.323 1.00 83.62 196 TYR A O 1
ATOM 1583 N N . ALA A 1 197 ? 10.208 8.958 19.580 1.00 81.00 197 ALA A N 1
ATOM 1584 C CA . ALA A 1 197 ? 11.012 9.940 20.301 1.00 81.00 197 ALA A CA 1
ATOM 1585 C C . ALA A 1 197 ? 12.048 10.615 19.388 1.00 81.00 197 ALA A C 1
ATOM 1587 O O . ALA A 1 197 ? 12.315 11.801 19.577 1.00 81.00 197 ALA A O 1
ATOM 1588 N N . GLU A 1 198 ? 12.540 9.891 18.377 1.00 80.38 198 GLU A N 1
ATOM 1589 C CA . GLU A 1 198 ? 13.493 10.352 17.351 1.00 80.38 198 GLU A CA 1
ATOM 1590 C C . GLU A 1 198 ? 12.801 11.029 16.154 1.00 80.38 198 GLU A C 1
ATOM 1592 O O . GLU A 1 198 ? 13.452 11.503 15.228 1.00 80.38 198 GLU A O 1
ATOM 1597 N N . GLY A 1 199 ? 11.466 11.109 16.156 1.00 84.06 199 GLY A N 1
ATOM 1598 C CA . GLY A 1 199 ? 10.728 11.802 15.104 1.00 84.06 199 GLY A CA 1
ATOM 1599 C C . GLY A 1 199 ? 10.495 10.995 13.831 1.00 84.06 199 GLY A C 1
ATOM 1600 O O . GLY A 1 199 ? 10.106 11.593 12.830 1.00 84.06 199 GLY A O 1
ATOM 1601 N N . HIS A 1 200 ? 10.668 9.666 13.845 1.00 86.75 200 HIS A N 1
ATOM 1602 C CA . HIS A 1 200 ? 10.495 8.808 12.657 1.00 86.75 200 HIS A CA 1
ATOM 1603 C C . HIS A 1 200 ? 9.072 8.832 12.063 1.00 86.75 200 HIS A C 1
ATOM 1605 O O . HIS A 1 200 ? 8.856 8.370 10.944 1.00 86.75 200 HIS A O 1
ATOM 1611 N N . GLN A 1 201 ? 8.095 9.406 12.771 1.00 90.00 201 GLN A N 1
ATOM 1612 C CA . GLN A 1 201 ? 6.760 9.705 12.249 1.00 90.00 201 GLN A CA 1
ATOM 1613 C C . GLN A 1 201 ? 6.726 10.849 11.220 1.00 90.00 201 GLN A C 1
ATOM 1615 O O . GLN A 1 201 ? 5.698 11.046 10.571 1.00 90.00 201 GLN A O 1
ATOM 1620 N N . TYR A 1 202 ? 7.820 11.597 11.070 1.00 88.81 202 TYR A N 1
ATOM 1621 C CA . TYR A 1 202 ? 7.954 12.701 10.127 1.00 88.81 202 TYR A CA 1
ATOM 1622 C C . TYR A 1 202 ? 9.093 12.445 9.139 1.00 88.81 202 TYR A C 1
ATOM 1624 O O . TYR A 1 202 ? 10.085 11.786 9.444 1.00 88.81 202 TYR A O 1
ATOM 1632 N N . VAL A 1 203 ? 8.961 13.015 7.943 1.00 88.12 203 VAL A N 1
ATOM 1633 C CA . VAL A 1 203 ? 10.087 13.144 7.012 1.00 88.12 203 VAL A CA 1
ATOM 1634 C C . VAL A 1 203 ? 10.964 14.302 7.505 1.00 88.12 203 VAL A C 1
ATOM 1636 O O . VAL A 1 203 ? 10.403 15.335 7.884 1.00 88.12 203 VAL A O 1
ATOM 1639 N N . PRO A 1 204 ? 12.305 14.176 7.506 1.00 88.06 204 PRO A N 1
ATOM 1640 C CA . PRO A 1 204 ? 13.177 15.277 7.898 1.00 88.06 204 PRO A CA 1
ATOM 1641 C C . PRO A 1 204 ? 12.928 16.520 7.056 1.00 88.06 204 PRO A C 1
ATOM 1643 O O . PRO A 1 204 ? 12.791 16.440 5.831 1.00 88.06 204 PRO A O 1
ATOM 1646 N N . ILE A 1 205 ? 12.974 17.685 7.704 1.00 91.06 205 ILE A N 1
ATOM 1647 C CA . ILE A 1 205 ? 13.095 18.947 6.971 1.00 91.06 205 ILE A CA 1
ATOM 1648 C C . ILE A 1 205 ? 14.389 18.880 6.142 1.00 91.06 205 ILE A C 1
ATOM 1650 O O . ILE A 1 205 ? 15.442 18.578 6.714 1.00 91.06 205 ILE A O 1
ATOM 1654 N N . PRO A 1 206 ? 14.345 19.137 4.822 1.00 91.94 206 PRO A N 1
ATOM 1655 C CA . PRO A 1 206 ? 15.545 19.102 4.001 1.00 91.94 206 PRO A CA 1
ATOM 1656 C C . PRO A 1 206 ? 16.589 20.094 4.517 1.00 91.94 206 PRO A C 1
ATOM 1658 O O . PRO A 1 206 ? 16.289 21.269 4.728 1.00 91.94 206 PRO A O 1
ATOM 1661 N N . GLN A 1 207 ? 17.831 19.631 4.668 1.00 91.19 207 GLN A N 1
ATOM 1662 C CA . GLN A 1 207 ? 18.925 20.426 5.234 1.00 91.19 207 GLN A CA 1
ATOM 1663 C C . GLN A 1 207 ? 19.117 21.773 4.514 1.00 91.19 207 GLN A C 1
ATOM 1665 O O . GLN A 1 207 ? 19.299 22.802 5.157 1.00 91.19 207 GLN A O 1
ATOM 1670 N N . GLY A 1 208 ? 18.981 21.794 3.184 1.00 94.94 208 GLY A N 1
ATOM 1671 C CA . GLY A 1 208 ? 19.076 23.031 2.407 1.00 94.94 208 GLY A CA 1
ATOM 1672 C C . GLY A 1 208 ? 17.980 24.058 2.724 1.00 94.94 208 GLY A C 1
ATOM 1673 O O . GLY A 1 208 ? 18.221 25.254 2.597 1.00 94.94 208 GLY A O 1
ATOM 1674 N N . GLU A 1 209 ? 16.792 23.633 3.167 1.00 94.44 209 GLU A N 1
ATOM 1675 C CA . GLU A 1 209 ? 15.727 24.556 3.591 1.00 94.44 209 GLU A CA 1
ATOM 1676 C C . GLU A 1 209 ? 16.010 25.147 4.981 1.00 94.44 209 GLU A C 1
ATOM 1678 O O . GLU A 1 209 ? 15.757 26.330 5.220 1.00 94.44 209 GLU A O 1
ATOM 1683 N N . ILE A 1 210 ? 16.621 24.365 5.878 1.00 94.06 210 ILE A N 1
ATOM 1684 C CA . ILE A 1 210 ? 17.126 24.860 7.170 1.00 94.06 210 ILE A CA 1
ATOM 1685 C C . ILE A 1 210 ? 18.205 25.923 6.937 1.00 94.06 210 ILE A C 1
ATOM 1687 O O . ILE A 1 210 ? 18.142 27.021 7.485 1.00 94.06 210 ILE A O 1
ATOM 1691 N N . GLU A 1 211 ? 19.170 25.635 6.067 1.00 95.62 211 GLU A N 1
ATOM 1692 C CA . GLU A 1 211 ? 20.274 26.553 5.773 1.00 95.62 211 GLU A CA 1
ATOM 1693 C C . GLU A 1 211 ? 19.801 27.876 5.166 1.00 95.62 211 GLU A C 1
ATOM 1695 O O . GLU A 1 211 ? 20.284 28.934 5.568 1.00 95.62 211 GLU A O 1
ATOM 1700 N N . LYS A 1 212 ? 18.818 27.840 4.257 1.00 97.06 212 LYS A N 1
ATOM 1701 C CA . LYS A 1 212 ? 18.235 29.047 3.644 1.00 97.06 212 LYS A CA 1
ATOM 1702 C C . LYS A 1 212 ? 17.512 29.953 4.639 1.00 97.06 212 LYS A C 1
ATOM 1704 O O . LYS A 1 212 ? 17.419 31.153 4.397 1.00 97.06 212 LYS A O 1
ATOM 1709 N N . THR A 1 213 ? 16.967 29.392 5.716 1.00 97.44 213 THR A N 1
ATOM 1710 C CA . THR A 1 213 ? 16.170 30.135 6.709 1.00 97.44 213 THR A CA 1
ATOM 1711 C C . THR A 1 213 ? 16.969 30.505 7.959 1.00 97.44 213 THR A C 1
ATOM 1713 O O . THR A 1 213 ? 16.454 31.194 8.843 1.00 97.44 213 THR A O 1
ATOM 1716 N N . LYS A 1 214 ? 18.244 30.111 8.025 1.00 96.62 214 LYS A N 1
ATOM 1717 C CA . LYS A 1 214 ? 19.135 30.377 9.154 1.00 96.62 214 LYS A CA 1
ATOM 1718 C C . LYS A 1 214 ? 19.302 31.877 9.418 1.00 96.62 214 LYS A C 1
ATOM 1720 O O . LYS A 1 214 ? 19.644 32.642 8.518 1.00 96.62 214 LYS A O 1
ATOM 1725 N N . GLY A 1 215 ? 19.102 32.291 10.669 1.00 95.25 215 GLY A N 1
ATOM 1726 C CA . GLY A 1 215 ? 19.199 33.684 11.110 1.00 95.25 215 GLY A CA 1
ATOM 1727 C C . GLY A 1 215 ? 18.009 34.565 10.719 1.00 95.25 215 GLY A C 1
ATOM 1728 O O . GLY A 1 215 ? 18.058 35.773 10.951 1.00 95.25 215 GLY A O 1
ATOM 1729 N N . THR A 1 216 ? 16.955 33.994 10.127 1.00 97.25 216 THR A N 1
ATOM 1730 C CA . THR A 1 216 ? 15.707 34.715 9.834 1.00 97.25 216 THR A CA 1
ATOM 1731 C C . THR A 1 216 ? 14.736 34.648 11.016 1.00 97.25 216 THR A C 1
ATOM 1733 O O . THR A 1 216 ? 14.896 33.834 11.923 1.00 97.25 216 THR A O 1
ATOM 1736 N N . GLU A 1 217 ? 13.691 35.480 10.997 1.00 96.38 217 GLU A N 1
ATOM 1737 C CA . GLU A 1 217 ? 12.599 35.428 11.985 1.00 96.38 217 GLU A CA 1
ATOM 1738 C C . GLU A 1 217 ? 11.890 34.058 12.011 1.00 96.38 217 GLU A C 1
ATOM 1740 O O . GLU A 1 217 ? 11.428 33.619 13.063 1.00 96.38 217 GLU A O 1
ATOM 1745 N N . TYR A 1 218 ? 11.863 33.355 10.873 1.00 94.88 218 TYR A N 1
ATOM 1746 C CA . TYR A 1 218 ? 11.194 32.063 10.683 1.00 94.88 218 TYR A CA 1
ATOM 1747 C C . TYR A 1 218 ? 12.200 30.941 10.389 1.00 94.88 218 TYR A C 1
ATOM 1749 O O . TYR A 1 218 ? 11.989 30.123 9.493 1.00 94.88 218 TYR A O 1
ATOM 1757 N N . GLU A 1 219 ? 13.316 30.917 11.121 1.00 95.88 219 GLU A N 1
ATOM 1758 C CA . GLU A 1 219 ? 14.329 29.866 10.997 1.00 95.88 219 GLU A CA 1
ATOM 1759 C C . GLU A 1 219 ? 13.727 28.472 11.222 1.00 95.88 219 GLU A C 1
ATOM 1761 O O . GLU A 1 219 ? 13.164 28.177 12.283 1.00 95.88 219 GLU A O 1
ATOM 1766 N N . LEU A 1 220 ? 13.876 27.598 10.223 1.00 93.81 220 LEU A N 1
ATOM 1767 C CA . LEU A 1 220 ? 13.446 26.211 10.322 1.00 93.81 220 LEU A CA 1
ATOM 1768 C C . LEU A 1 220 ? 14.396 25.438 11.232 1.00 93.81 220 LEU A C 1
ATOM 1770 O O . LEU A 1 220 ? 15.615 25.488 11.084 1.00 93.81 220 LEU A O 1
ATOM 1774 N N . LYS A 1 221 ? 13.818 24.664 12.149 1.00 90.56 221 LYS A N 1
ATOM 1775 C CA . LYS A 1 221 ? 14.549 23.754 13.031 1.00 90.56 221 LYS A CA 1
ATOM 1776 C C . LYS A 1 221 ? 14.031 22.349 12.829 1.00 90.56 221 LYS A C 1
ATOM 1778 O O . LYS A 1 221 ? 12.825 22.146 12.700 1.00 90.56 221 LYS A O 1
ATOM 1783 N N . GLN A 1 222 ? 14.949 21.393 12.814 1.00 89.00 222 GLN A N 1
ATOM 1784 C CA . GLN A 1 222 ? 14.587 19.993 12.697 1.00 89.00 222 GLN A CA 1
ATOM 1785 C C . GLN A 1 222 ? 13.734 19.541 13.891 1.00 89.00 222 GLN A C 1
ATOM 1787 O O . GLN A 1 222 ? 13.817 20.098 14.991 1.00 89.00 222 GLN A O 1
ATOM 1792 N N . TYR A 1 223 ? 12.889 18.537 13.667 1.00 80.62 223 TYR A N 1
ATOM 1793 C CA . TYR A 1 223 ? 12.087 17.950 14.729 1.00 80.62 223 TYR A CA 1
ATOM 1794 C C . TYR A 1 223 ? 12.960 17.110 15.676 1.00 80.62 223 TYR A C 1
ATOM 1796 O O . TYR A 1 223 ? 13.389 16.024 15.300 1.00 80.62 223 TYR A O 1
ATOM 1804 N N . LYS A 1 224 ? 13.164 17.595 16.913 1.00 71.44 224 LYS A N 1
ATOM 1805 C CA . LYS A 1 224 ? 14.005 16.961 17.959 1.00 71.44 224 LYS A CA 1
ATOM 1806 C C . LYS A 1 224 ? 15.416 16.599 17.447 1.00 71.44 224 LYS A C 1
ATOM 1808 O O . LYS A 1 224 ? 15.802 17.056 16.375 1.00 71.44 224 LYS A O 1
ATOM 1813 N N . ASP A 1 225 ? 16.205 15.863 18.234 1.00 60.78 225 ASP A N 1
ATOM 1814 C CA . ASP A 1 225 ? 17.558 15.380 17.900 1.00 60.78 225 ASP A CA 1
ATOM 1815 C C . ASP A 1 225 ? 17.532 14.366 16.739 1.00 60.78 225 ASP A C 1
ATOM 1817 O O . ASP A 1 225 ? 17.915 13.208 16.882 1.00 60.78 225 ASP A O 1
ATOM 1821 N N . TRP A 1 226 ? 17.019 14.777 15.581 1.00 59.41 226 TRP A N 1
ATOM 1822 C CA . TRP A 1 226 ? 17.073 14.001 14.356 1.00 59.41 226 TRP A CA 1
ATOM 1823 C C . TRP A 1 226 ? 18.536 13.960 13.909 1.00 59.41 226 TRP A C 1
ATOM 1825 O O . TRP A 1 226 ? 19.024 14.827 13.181 1.00 59.41 226 TRP A O 1
ATOM 1835 N N . GLU A 1 227 ? 19.268 12.968 14.398 1.00 54.19 227 GLU A N 1
ATOM 1836 C CA . GLU A 1 227 ? 20.456 12.490 13.713 1.00 54.19 227 GLU A CA 1
ATOM 1837 C C . GLU A 1 227 ? 19.978 11.692 12.499 1.00 54.19 227 GLU A C 1
ATOM 1839 O O . GLU A 1 227 ? 18.984 10.969 12.573 1.00 54.19 227 GLU A O 1
ATOM 1844 N N . ALA A 1 228 ? 20.650 11.826 11.355 1.00 51.88 228 ALA A N 1
ATOM 1845 C CA . ALA A 1 228 ? 20.366 10.976 10.208 1.00 51.88 228 ALA A CA 1
ATOM 1846 C C . ALA A 1 228 ? 20.639 9.517 10.621 1.00 51.88 228 ALA A C 1
ATOM 1848 O O . ALA A 1 228 ? 21.783 9.075 10.610 1.00 51.88 228 ALA A O 1
ATOM 1849 N N . GLY A 1 229 ? 19.594 8.796 11.039 1.00 42.81 229 GLY A N 1
ATOM 1850 C CA . GLY A 1 229 ? 19.642 7.468 11.662 1.00 42.81 229 GLY A CA 1
ATOM 1851 C C . GLY A 1 229 ? 20.060 6.321 10.741 1.00 42.81 229 GLY A C 1
ATOM 1852 O O . GLY A 1 229 ? 19.636 5.189 10.942 1.00 42.81 229 GLY A O 1
ATOM 1853 N N . TRP A 1 230 ? 20.888 6.589 9.736 1.00 36.31 230 TRP A N 1
ATOM 1854 C CA . TRP A 1 230 ? 21.570 5.560 8.962 1.00 36.31 230 TRP A CA 1
ATOM 1855 C C . TRP A 1 230 ? 22.980 5.403 9.542 1.00 36.31 230 TRP A C 1
ATOM 1857 O O . TRP A 1 230 ? 23.927 6.021 9.055 1.00 36.31 230 TRP A O 1
ATOM 1867 N N . LYS A 1 231 ? 23.093 4.637 10.633 1.00 32.84 231 LYS A N 1
ATOM 1868 C CA . LYS A 1 231 ? 24.376 4.058 11.055 1.00 32.84 231 LYS A CA 1
ATOM 1869 C C . LYS A 1 231 ? 24.617 2.748 10.322 1.00 32.84 231 LYS A C 1
ATOM 1871 O O . LYS A 1 231 ? 23.631 2.003 10.138 1.00 32.84 231 LYS A O 1
#

Foldseek 3Di:
DQPADAALVQQQFFFAQFDDPVQFADHHDNPDFDDPVLLVLDDPLQQLSVQFKDADDPVRGDDDALDDSITGNPRHHGPPQFDDDGDSSGHGNRDQPLDDVLCVLLVLLCCCAPVVDDDPPPDDNQVSVQVLVCVRNVHRDGDDSHPVVSLSSCSSVCPPNPCNLVSCLVVVNCQVPQQDPDPVSPVRDDGGGDDVQLVSNDDWDPPVQQVVCPPHPPRDDTDPPNDVPPD

pLDDT: mean 90.59, std 12.84, range [32.84, 98.81]

Sequence (231 aa):
GWNGYGTNYPAYVSPNELNDPSGEFIGGWGFGPVRQATYDIYAQGDTRRDASVNKWESDQYGHRFQDTGLFQRKYAARAGYNPPPGDRDLNYSNNLRIFRYAETLLNYVELVKVHGQSEAQGVSAQACFDQIRKRAFGTDNSIPATPEAIKLERRLEFLGEGMRFWDLVRWGDAADVLTDHDSVSKEHNAERTFNYAEGHQYVPIPQGEIEKTKGTEYELKQYKDWEAGWK

InterPro domains:
  IPR011990 Tetratricopeptide-like helical domain superfamily [SSF48452] (3-226)
  IPR012944 RagB/SusD domain [PF07980] (52-215)

Secondary structure (DSSP, 8-state):
----S-BSHHHHHSPBT---TTSSB--B---SPPPHHHHTTSPTT-THHHHHEEE--TTSSB--TT--SEEESTT--BTTSSPSSS-GGG-B-----S--HHHHHHHHHHHHHTS-PPPBTTB-HHHHHHHHHHHHHSS-------HHHHHHHHHHHTTTTT-HHHHHHHHT-HHHHHS---GGGGGT-------GGGTTTSPPPPHHHHHHHTTSTT----SSS------

Organism: NCBI:txid433724